Protein AF-A0A2E9VAT8-F1 (afdb_monomer_lite)

pLDDT: mean 86.08, std 17.69, range [38.91, 98.5]

Sequence (239 aa):
MRTVVPGTRCSLFLVLVTLLVFSNLSNAQMSASLLGSVVDVQGNPLSGVTLKLLYQGNVTREIEVSTDDAGKFSRLGLQQGSYEVTAQKDGFDVETMSFSLNVGRRALLTLTLLPEGARRMAELARSEEVEDPRESAVRAALQAGAAASLAGDHQEAITLFKLAVQTLPECHECHYRLGRTYAQLEDYTNAEVALERVLEIDPEYAPAYRTLAVVYSAQQRFDEAAAVRARAAELTSAS

Secondary structure (DSSP, 8-state):
-----------------------------PPEEEEEEEE-TT--B-TT-EEEEEE-SSS-EEEEEE--TTSEEEEEEEPSEEEEEEEE-TTBPPEEEEEEE-TT-EEEEEEEPPBTTHHHHHHHHHH-----HHHHHHHHHHHHHHHHHHTT-HHHHHHHHHHHHHH-TT-HHHHHHHHHHHHHTT-HHHHHHHHHHHHHH-TT-HHHHHHHHHHHHHTT-HHHHHHHHHHHHHHHH--

Radius of gyration: 39.71 Å; chains: 1; bounding box: 64×74×137 Å

Foldseek 3Di:
DDDDDDDDDDDDDDDPPPPPPPPPPDDPVQKFKEKEFEAAPVRQGDFQKWKWKWAPPPDTDTDIWTAHPRRMTMDIRHHFFKIKIWIDDPQWDIDIDMDTTDGPDYHYDYHYTYGPCVVVVVVVVVVPPPDDPLNVLLVVLCVVLVVCVVVVNLVSSLVSLVSSCVSPVLPLVSLQSNLLSCVVVVVLVSNLVSLVSSCVNPVLPLVSLQSNLVSCVSVVVNVSSVVSVVSSVVSVVVD

Structure (mmCIF, N/CA/C/O backbone):
data_AF-A0A2E9VAT8-F1
#
_entry.id   AF-A0A2E9VAT8-F1
#
loop_
_atom_site.group_PDB
_atom_site.id
_atom_site.type_symbol
_atom_site.label_atom_id
_atom_site.label_alt_id
_atom_site.label_comp_id
_atom_site.label_asym_id
_atom_site.label_entity_id
_atom_site.label_seq_id
_atom_site.pdbx_PDB_ins_code
_atom_site.Cartn_x
_atom_site.Cartn_y
_atom_site.Cartn_z
_atom_site.occupancy
_atom_site.B_iso_or_equiv
_atom_site.auth_seq_id
_atom_site.auth_comp_id
_atom_site.auth_asym_id
_atom_site.auth_atom_id
_atom_site.pdbx_PDB_model_num
ATOM 1 N N . MET A 1 1 ? -25.439 61.496 101.999 1.00 40.56 1 MET A N 1
ATOM 2 C CA . MET A 1 1 ? -24.927 60.114 102.153 1.00 40.56 1 MET A CA 1
ATOM 3 C C . MET A 1 1 ? -25.758 59.190 101.273 1.00 40.56 1 MET A C 1
ATOM 5 O O . MET A 1 1 ? -26.972 59.289 101.355 1.00 40.56 1 MET A O 1
ATOM 9 N N . ARG A 1 2 ? -25.085 58.318 100.500 1.00 39.44 2 ARG A N 1
ATOM 10 C CA . ARG A 1 2 ? -25.596 57.252 99.598 1.00 39.44 2 ARG A CA 1
ATOM 11 C C . ARG A 1 2 ? -26.264 57.746 98.294 1.00 39.44 2 ARG A C 1
ATOM 13 O O . ARG A 1 2 ? -27.345 58.303 98.361 1.00 39.44 2 ARG A O 1
ATOM 20 N N . THR A 1 3 ? -25.604 57.820 97.126 1.00 42.06 3 THR A N 1
ATOM 21 C CA . THR A 1 3 ? -24.990 56.820 96.196 1.00 42.06 3 THR A CA 1
ATOM 22 C C . THR A 1 3 ? -25.982 55.978 95.379 1.00 42.06 3 THR A C 1
ATOM 24 O O . THR A 1 3 ? -26.477 55.007 95.932 1.00 42.06 3 THR A O 1
ATOM 27 N N . VAL A 1 4 ? -26.157 56.303 94.080 1.00 43.47 4 VAL A N 1
ATOM 28 C CA . VAL A 1 4 ? -26.344 55.434 92.873 1.00 43.47 4 VAL A CA 1
ATOM 29 C C . VAL A 1 4 ? -26.122 56.376 91.650 1.00 43.47 4 VAL A C 1
ATOM 31 O O . VAL A 1 4 ? -26.839 57.363 91.556 1.00 43.47 4 VAL A O 1
ATOM 34 N N . VAL A 1 5 ? -25.006 56.411 90.895 1.00 45.91 5 VAL A N 1
ATOM 35 C CA . VAL A 1 5 ? -24.396 55.509 89.869 1.00 45.91 5 VAL A CA 1
ATOM 36 C C . VAL A 1 5 ? -25.193 55.445 88.533 1.00 45.91 5 VAL A C 1
ATOM 38 O O . VAL A 1 5 ? -26.418 55.452 88.572 1.00 45.91 5 VAL A O 1
ATOM 41 N N . PRO A 1 6 ? -24.519 55.487 87.354 1.00 47.00 6 PRO A N 1
ATOM 42 C CA . PRO A 1 6 ? -24.870 56.350 86.222 1.00 47.00 6 PRO A CA 1
ATOM 43 C C . PRO A 1 6 ? -25.436 55.612 84.996 1.00 47.00 6 PRO A C 1
ATOM 45 O O . PRO A 1 6 ? -25.192 54.428 84.793 1.00 47.00 6 PRO A O 1
ATOM 48 N N . GLY A 1 7 ? -26.149 56.351 84.139 1.00 39.88 7 GLY A N 1
ATOM 49 C CA . GLY A 1 7 ? -26.633 55.884 82.839 1.00 39.88 7 GLY A CA 1
ATOM 50 C C . GLY A 1 7 ? -25.811 56.473 81.692 1.00 39.88 7 GLY A C 1
ATOM 51 O O . GLY A 1 7 ? -25.846 57.674 81.430 1.00 39.88 7 GLY A O 1
ATOM 52 N N . THR A 1 8 ? -25.061 55.606 81.028 1.00 48.25 8 THR A N 1
ATOM 53 C CA . THR A 1 8 ? -24.271 55.810 79.812 1.00 48.25 8 THR A CA 1
ATOM 54 C C . THR A 1 8 ? -25.126 56.343 78.655 1.00 48.25 8 THR A C 1
ATOM 56 O O . THR A 1 8 ? -26.117 55.732 78.262 1.00 48.25 8 THR A O 1
ATOM 59 N N . ARG A 1 9 ? -24.723 57.474 78.061 1.00 43.69 9 ARG A N 1
ATOM 60 C CA . ARG A 1 9 ? -25.262 57.961 76.782 1.00 43.69 9 ARG A CA 1
ATOM 61 C C . ARG A 1 9 ? -24.572 57.215 75.642 1.00 43.69 9 ARG A C 1
ATOM 63 O O . ARG A 1 9 ? -23.410 57.481 75.354 1.00 43.69 9 ARG A O 1
ATOM 70 N N . CYS A 1 10 ? -25.283 56.290 75.008 1.00 40.44 10 CYS A N 1
ATOM 71 C CA . CYS A 1 10 ? -24.863 55.670 73.756 1.00 40.44 10 CYS A CA 1
ATOM 72 C C . CYS A 1 10 ? -25.680 56.310 72.624 1.00 40.44 10 CYS A C 1
ATOM 74 O O . CYS A 1 10 ? -26.902 56.169 72.584 1.00 40.44 10 CYS A O 1
ATOM 76 N N . SER A 1 11 ? -25.018 57.096 71.772 1.00 47.22 11 SER A N 1
ATOM 77 C CA . SER A 1 11 ? -25.642 57.778 70.637 1.00 47.22 11 SER A CA 1
ATOM 78 C C . SER A 1 11 ? -26.107 56.773 69.588 1.00 47.22 11 SER A C 1
ATOM 80 O O . SER A 1 11 ? -25.325 55.997 69.047 1.00 47.22 11 SER A O 1
ATOM 82 N N . LEU A 1 12 ? -27.402 56.839 69.306 1.00 41.22 12 LEU A N 1
ATOM 83 C CA . LEU A 1 12 ? -28.130 56.095 68.293 1.00 41.22 12 LEU A CA 1
ATOM 84 C C . LEU A 1 12 ? -27.792 56.667 66.901 1.00 41.22 12 LEU A C 1
ATOM 86 O O . LEU A 1 12 ? -28.289 57.732 66.545 1.00 41.22 12 LEU A O 1
ATOM 90 N N . PHE A 1 13 ? -26.956 55.986 66.111 1.00 42.34 13 PHE A N 1
ATOM 91 C CA . PHE A 1 13 ? -26.862 56.232 64.666 1.00 42.34 13 PHE A CA 1
ATOM 92 C C . PHE A 1 13 ? -27.622 55.130 63.928 1.00 42.34 13 PHE A C 1
ATOM 94 O O . PHE A 1 13 ? -27.186 53.987 63.816 1.00 42.34 13 PHE A O 1
ATOM 101 N N . LEU A 1 14 ? -28.811 55.510 63.473 1.00 43.12 14 LEU A N 1
ATOM 102 C CA . LEU A 1 14 ? -29.720 54.741 62.640 1.00 43.12 14 LEU A CA 1
ATOM 103 C C . LEU A 1 14 ? -29.147 54.681 61.213 1.00 43.12 14 LEU A C 1
ATOM 105 O O . LEU A 1 14 ? -29.308 55.628 60.447 1.00 43.12 14 LEU A O 1
ATOM 109 N N . VAL A 1 15 ? -28.468 53.592 60.845 1.00 41.88 15 VAL A N 1
ATOM 110 C CA . VAL A 1 15 ? -28.136 53.314 59.438 1.00 41.88 15 VAL A CA 1
ATOM 111 C C . VAL A 1 15 ? -29.192 52.364 58.889 1.00 41.88 15 VAL A C 1
ATOM 113 O O . VAL A 1 15 ? -29.185 51.161 59.137 1.00 41.88 15 VAL A O 1
ATOM 116 N N . LEU A 1 16 ? -30.138 52.958 58.170 1.00 42.00 16 LEU A N 1
ATOM 117 C CA . LEU A 1 16 ? -31.169 52.296 57.387 1.00 42.00 16 LEU A CA 1
ATOM 118 C C . LEU A 1 16 ? -30.499 51.559 56.212 1.00 42.00 16 LEU A C 1
ATOM 120 O O . LEU A 1 16 ? -30.300 52.136 55.146 1.00 42.00 16 LEU A O 1
ATOM 124 N N . VAL A 1 17 ? -30.111 50.296 56.403 1.00 42.44 17 VAL A N 1
ATOM 125 C CA . VAL A 1 17 ? -29.698 49.431 55.289 1.00 42.44 17 VAL A CA 1
ATOM 126 C C . VAL A 1 17 ? -30.968 48.948 54.603 1.00 42.44 17 VAL A C 1
ATOM 128 O O . VAL A 1 17 ? -31.661 48.050 55.080 1.00 42.44 17 VAL A O 1
ATOM 131 N N . THR A 1 18 ? -31.306 49.593 53.493 1.00 51.38 18 THR A N 1
ATOM 132 C CA . THR A 1 18 ? -32.344 49.139 52.575 1.00 51.38 18 THR A CA 1
ATOM 133 C C . THR A 1 18 ? -31.943 47.773 52.024 1.00 51.38 18 THR A C 1
ATOM 135 O O . THR A 1 18 ? -31.043 47.643 51.196 1.00 51.38 18 THR A O 1
ATOM 138 N N . LEU A 1 19 ? -32.616 46.726 52.502 1.00 41.97 19 LEU A N 1
ATOM 139 C CA . LEU A 1 19 ? -32.627 45.409 51.874 1.00 41.97 19 LEU A CA 1
ATOM 140 C C . LEU A 1 19 ? -33.254 45.563 50.480 1.00 41.97 19 LEU A C 1
ATOM 142 O O . LEU A 1 19 ? -34.467 45.460 50.307 1.00 41.97 19 LEU A O 1
ATOM 146 N N . LEU A 1 20 ? -32.420 45.850 49.479 1.00 44.88 20 LEU A N 1
ATOM 147 C CA . LEU A 1 20 ? -32.759 45.648 48.076 1.00 44.88 20 LEU A CA 1
ATOM 148 C C . LEU A 1 20 ? -32.865 44.140 47.857 1.00 44.88 20 LEU A C 1
ATOM 150 O O . LEU A 1 20 ? -31.908 43.469 47.473 1.00 44.88 20 LEU A O 1
ATOM 154 N N . VAL A 1 21 ? -34.051 43.599 48.127 1.00 44.34 21 VAL A N 1
ATOM 155 C CA . VAL A 1 21 ? -34.468 42.307 47.596 1.00 44.34 21 VAL A CA 1
ATOM 156 C C . VAL A 1 21 ? -34.642 42.517 46.095 1.00 44.34 21 VAL A C 1
ATOM 158 O O . VAL A 1 21 ? -35.734 42.802 45.611 1.00 44.34 21 VAL A O 1
ATOM 161 N N . PHE A 1 22 ? -33.543 42.433 45.344 1.00 44.25 22 PHE A N 1
ATOM 162 C CA . PHE A 1 22 ? -33.634 42.189 43.915 1.00 44.25 22 PHE A CA 1
ATOM 163 C C . PHE A 1 22 ? -34.232 40.796 43.754 1.00 44.25 22 PHE A C 1
ATOM 165 O O . PHE A 1 22 ? -33.543 39.777 43.817 1.00 44.25 22 PHE A O 1
ATOM 172 N N . SER A 1 23 ? -35.547 40.761 43.575 1.00 45.66 23 SER A N 1
ATOM 173 C CA . SER A 1 23 ? -36.259 39.637 43.000 1.00 45.66 23 SER A CA 1
ATOM 174 C C . SER A 1 23 ? -35.722 39.411 41.586 1.00 45.66 23 SER A C 1
ATOM 176 O O . SER A 1 23 ? -36.288 39.898 40.611 1.00 45.66 23 SER A O 1
ATOM 178 N N . ASN A 1 24 ? -34.619 38.671 41.462 1.00 38.91 24 ASN A N 1
ATOM 179 C CA . ASN A 1 24 ? -34.171 38.112 40.189 1.00 38.91 24 ASN A CA 1
ATOM 180 C C . ASN A 1 24 ? -35.051 36.904 39.836 1.00 38.91 24 ASN A C 1
ATOM 182 O O . ASN A 1 24 ? -34.602 35.765 39.742 1.00 38.91 24 ASN A O 1
ATOM 186 N N . LEU A 1 25 ? -36.343 37.164 39.657 1.00 46.44 25 LEU A N 1
ATOM 187 C CA . LEU A 1 25 ? -37.260 36.290 38.943 1.00 46.44 25 LEU A CA 1
ATOM 188 C C . LEU A 1 25 ? -37.092 36.591 37.454 1.00 46.44 25 LEU A C 1
ATOM 190 O O . LEU A 1 25 ? -37.842 37.388 36.913 1.00 46.44 25 LEU A O 1
ATOM 194 N N . SER A 1 26 ? -36.078 35.985 36.830 1.00 47.66 26 SER A N 1
ATOM 195 C CA . SER A 1 26 ? -36.093 35.530 35.426 1.00 47.66 26 SER A CA 1
ATOM 196 C C . SER A 1 26 ? -34.674 35.252 34.930 1.00 47.66 26 SER A C 1
ATOM 198 O O . SER A 1 26 ? -34.110 35.981 34.124 1.00 47.66 26 SER A O 1
ATOM 200 N N . ASN A 1 27 ? -34.108 34.146 35.390 1.00 44.91 27 ASN A N 1
ATOM 201 C CA . ASN A 1 27 ? -33.329 33.283 34.517 1.00 44.91 27 ASN A CA 1
ATOM 202 C C . ASN A 1 27 ? -33.724 31.861 34.900 1.00 44.91 27 ASN A C 1
ATOM 204 O O . ASN A 1 27 ? -32.975 31.130 35.542 1.00 44.91 27 ASN A O 1
ATOM 208 N N . ALA A 1 28 ? -34.916 31.442 34.464 1.00 48.31 28 ALA A N 1
ATOM 209 C CA . ALA A 1 28 ? -35.053 30.061 34.024 1.00 48.31 28 ALA A CA 1
ATOM 210 C C . ALA A 1 28 ? -34.120 29.933 32.813 1.00 48.31 28 ALA A C 1
ATOM 212 O O . ALA A 1 28 ? -34.550 30.031 31.667 1.00 48.31 28 ALA A O 1
ATOM 213 N N . GLN A 1 29 ? -32.811 29.896 33.078 1.00 55.97 29 GLN A N 1
ATOM 214 C CA . GLN A 1 29 ? -31.778 29.814 32.071 1.00 55.97 29 GLN A CA 1
ATOM 215 C C . GLN A 1 29 ? -32.029 28.472 31.415 1.00 55.97 29 GLN A C 1
ATOM 217 O O . GLN A 1 29 ? -31.816 27.429 32.035 1.00 55.97 29 GLN A O 1
ATOM 222 N N . MET A 1 30 ? -32.661 28.516 30.243 1.00 60.09 30 MET A N 1
ATOM 223 C CA . MET A 1 30 ? -33.119 27.316 29.576 1.00 60.09 30 MET A CA 1
ATOM 224 C C . MET A 1 30 ? -31.905 26.396 29.442 1.00 60.09 30 MET A C 1
ATOM 226 O O . MET A 1 30 ? -30.892 26.761 28.847 1.00 60.09 30 MET A O 1
ATOM 230 N N . SER A 1 31 ? -31.978 25.246 30.100 1.00 77.88 31 SER A N 1
ATOM 231 C CA . SER A 1 31 ? -30.849 24.339 30.235 1.00 77.88 31 SER A CA 1
ATOM 232 C C . SER A 1 31 ? -30.969 23.205 29.232 1.00 77.88 31 SER A C 1
ATOM 234 O O . SER A 1 31 ? -32.065 22.818 28.817 1.00 77.88 31 SER A O 1
ATOM 236 N N . ALA A 1 32 ? -29.826 22.685 28.811 1.00 88.44 32 ALA A N 1
ATOM 237 C CA . ALA A 1 32 ? -29.763 21.468 28.035 1.00 88.44 32 ALA A CA 1
ATOM 238 C C . ALA A 1 32 ? -29.870 20.247 28.955 1.00 88.44 32 ALA A C 1
ATOM 240 O O . ALA A 1 32 ? -29.553 20.287 30.150 1.00 88.44 32 ALA A O 1
ATOM 241 N N . SER A 1 33 ? -30.340 19.148 28.377 1.00 90.38 33 SER A N 1
ATOM 242 C CA . SER A 1 33 ? -30.429 17.855 29.048 1.00 90.38 33 SER A CA 1
ATOM 243 C C . SER A 1 33 ? -29.673 16.820 28.236 1.00 90.38 33 SER A C 1
ATOM 245 O O . SER A 1 33 ? -29.902 16.697 27.032 1.00 90.38 33 SER A O 1
ATOM 247 N N . LEU A 1 34 ? -28.811 16.066 28.903 1.00 93.75 34 LEU A N 1
ATOM 248 C CA . LEU A 1 34 ? -28.121 14.918 28.338 1.00 93.75 34 LEU A CA 1
ATOM 249 C C . LEU A 1 34 ? -28.709 13.651 28.947 1.00 93.75 34 LEU A C 1
ATOM 251 O O . LEU A 1 34 ? -28.817 13.536 30.166 1.00 93.75 34 LEU A O 1
ATOM 255 N N . LEU A 1 35 ? -29.101 12.713 28.100 1.00 94.62 35 LEU A N 1
ATOM 256 C CA . LEU A 1 35 ? -29.494 11.372 28.500 1.00 94.62 35 LEU A CA 1
ATOM 257 C C . LEU A 1 35 ? -28.730 10.384 27.635 1.00 94.62 35 LEU A C 1
ATOM 259 O O . LEU A 1 35 ? -28.373 10.694 26.499 1.00 94.62 35 LEU A O 1
ATOM 263 N N . GLY A 1 36 ? -28.501 9.190 28.148 1.00 95.38 36 GLY A N 1
ATOM 264 C CA . GLY A 1 36 ? -27.774 8.213 27.370 1.00 95.38 36 GLY A CA 1
ATOM 265 C C . GLY A 1 36 ? -27.658 6.862 28.024 1.00 95.38 36 GLY A C 1
ATOM 266 O O . GLY A 1 36 ? -28.214 6.622 29.097 1.00 95.38 36 GLY A O 1
ATOM 267 N N . SER A 1 37 ? -26.920 5.994 27.351 1.00 96.69 37 SER A N 1
ATOM 268 C CA . SER A 1 37 ? -26.542 4.686 27.857 1.00 96.69 37 SER A CA 1
ATOM 269 C C . SER A 1 37 ? -25.107 4.350 27.492 1.00 96.69 37 SER A C 1
ATOM 271 O O . SER A 1 37 ? -24.596 4.800 26.467 1.00 96.69 37 SER A O 1
ATOM 273 N N . VAL A 1 38 ? -24.473 3.536 28.323 1.00 97.25 38 VAL A N 1
ATOM 274 C CA . VAL A 1 38 ? -23.169 2.947 28.049 1.00 97.25 38 VAL A CA 1
ATOM 275 C C . VAL A 1 38 ? -23.344 1.443 27.901 1.00 97.25 38 VAL A C 1
ATOM 277 O O . VAL A 1 38 ? -23.997 0.807 28.730 1.00 97.25 38 VAL A O 1
ATOM 280 N N . VAL A 1 39 ? -22.785 0.888 26.832 1.00 97.31 39 VAL A N 1
ATOM 281 C CA . VAL A 1 39 ? -22.853 -0.536 26.495 1.00 97.31 39 VAL A CA 1
ATOM 282 C C . VAL A 1 39 ? -21.464 -1.098 26.189 1.00 97.31 39 VAL A C 1
ATOM 284 O O . VAL A 1 39 ? -20.519 -0.339 25.963 1.00 97.31 39 VAL A O 1
ATOM 287 N N . ASP A 1 40 ? -21.327 -2.421 26.198 1.00 94.50 40 ASP A N 1
ATOM 288 C CA . ASP A 1 40 ? -20.159 -3.117 25.650 1.00 94.50 40 ASP A CA 1
ATOM 289 C C . ASP A 1 40 ? -20.279 -3.320 24.126 1.00 94.50 40 ASP A C 1
ATOM 291 O O . ASP A 1 40 ? -21.268 -2.938 23.495 1.00 94.50 40 ASP A O 1
ATOM 295 N N . VAL A 1 41 ? -19.266 -3.943 23.519 1.00 91.00 41 VAL A N 1
ATOM 296 C CA . VAL A 1 41 ? -19.228 -4.217 22.070 1.00 91.00 41 VAL A CA 1
ATOM 297 C C . VAL A 1 41 ? -20.310 -5.202 21.598 1.00 91.00 41 VAL A C 1
ATOM 299 O O . VAL A 1 41 ? -20.591 -5.266 20.403 1.00 91.00 41 VAL A O 1
ATOM 302 N N . GLN A 1 42 ? -20.931 -5.957 22.508 1.00 91.06 42 GLN A N 1
ATOM 303 C CA . GLN A 1 42 ? -22.074 -6.833 22.239 1.00 91.06 42 GLN A CA 1
ATOM 304 C C . GLN A 1 42 ? -23.422 -6.120 22.451 1.00 91.06 42 GLN A C 1
ATOM 306 O O . GLN A 1 42 ? -24.472 -6.704 22.182 1.00 91.06 42 GLN A O 1
ATOM 311 N N . GLY A 1 43 ? -23.409 -4.862 22.899 1.00 91.69 43 GLY A N 1
ATOM 312 C CA . GLY A 1 43 ? -24.602 -4.072 23.187 1.00 91.69 43 GLY A CA 1
ATOM 313 C C . GLY A 1 43 ? -25.200 -4.318 24.575 1.00 91.69 43 GLY A C 1
ATOM 314 O O . GLY A 1 43 ? -26.303 -3.836 24.842 1.00 91.69 43 GLY A O 1
ATOM 315 N N . ASN A 1 44 ? -24.514 -5.037 25.470 1.00 95.12 44 ASN A N 1
ATOM 316 C CA . ASN A 1 44 ? -24.993 -5.237 26.837 1.00 95.12 44 ASN A CA 1
ATOM 317 C C . ASN A 1 44 ? -24.800 -3.957 27.663 1.00 95.12 44 ASN A C 1
ATOM 319 O O . ASN A 1 44 ? -23.753 -3.316 27.553 1.00 95.12 44 ASN A O 1
ATOM 323 N N . PRO A 1 45 ? -25.765 -3.583 28.521 1.00 96.50 45 PRO A N 1
ATOM 324 C CA . PRO A 1 45 ? -25.658 -2.387 29.348 1.00 96.50 45 PRO A CA 1
ATOM 325 C C . PRO A 1 45 ? -24.529 -2.499 30.377 1.00 96.50 45 PRO A C 1
ATOM 327 O O . PRO A 1 45 ? -24.384 -3.514 31.059 1.00 96.50 45 PRO A O 1
ATOM 330 N N . LEU A 1 46 ? -23.758 -1.422 30.531 1.00 95.94 46 LEU A N 1
ATOM 331 C CA . LEU A 1 46 ? -22.676 -1.329 31.506 1.00 95.94 46 LEU A CA 1
ATOM 332 C C . LEU A 1 46 ? -23.068 -0.404 32.653 1.00 95.94 46 LEU A C 1
ATOM 334 O O . LEU A 1 46 ? -23.135 0.808 32.480 1.00 95.94 46 LEU A O 1
ATOM 338 N N . SER A 1 47 ? -23.269 -0.979 33.838 1.00 96.56 47 SER A N 1
ATOM 339 C CA . SER A 1 47 ? -23.534 -0.232 35.070 1.00 96.56 47 SER A CA 1
ATOM 340 C C . SER A 1 47 ? -22.262 0.303 35.731 1.00 96.56 47 SER A C 1
ATOM 342 O O . SER A 1 47 ? -21.165 -0.210 35.488 1.00 96.56 47 SER A O 1
ATOM 344 N N . GLY A 1 48 ? -22.396 1.340 36.566 1.00 95.50 48 GLY A N 1
ATOM 345 C CA . GLY A 1 48 ? -21.275 1.927 37.311 1.00 95.50 48 GLY A CA 1
ATOM 346 C C . GLY A 1 48 ? -20.159 2.558 36.465 1.00 95.50 48 GLY A C 1
ATOM 347 O O . GLY A 1 48 ? -19.062 2.746 36.976 1.00 95.50 48 GLY A O 1
ATOM 348 N N . VAL A 1 49 ? -20.397 2.870 35.188 1.00 96.69 49 VAL A N 1
ATOM 349 C CA . VAL A 1 49 ? -19.457 3.637 34.360 1.00 96.69 49 VAL A CA 1
ATOM 350 C C . VAL A 1 49 ? -19.448 5.084 34.834 1.00 96.69 49 VAL A C 1
ATOM 352 O O . VAL A 1 49 ? -20.510 5.704 34.916 1.00 96.69 49 VAL A O 1
ATOM 355 N N . THR A 1 50 ? -18.264 5.635 35.087 1.00 97.44 50 THR A N 1
ATOM 356 C CA . THR A 1 50 ? -18.078 7.049 35.421 1.00 97.44 50 THR A CA 1
ATOM 357 C C . THR A 1 50 ? -17.932 7.874 34.149 1.00 97.44 50 THR A C 1
ATOM 359 O O . THR A 1 50 ? -17.066 7.612 33.318 1.00 97.44 50 THR A O 1
ATOM 362 N N . LEU A 1 51 ? -18.772 8.894 34.006 1.00 97.06 51 LEU A N 1
ATOM 363 C CA . LEU A 1 51 ? -18.807 9.831 32.890 1.00 97.06 51 LEU A CA 1
ATOM 364 C C . LEU A 1 51 ? -18.392 11.213 33.384 1.00 97.06 51 LEU A C 1
ATOM 366 O O . LEU A 1 51 ? -19.119 11.849 34.148 1.00 97.06 51 LEU A O 1
ATOM 370 N N . LYS A 1 52 ? -17.243 11.695 32.918 1.00 97.06 52 LYS A N 1
ATOM 371 C CA . LYS A 1 52 ? -16.745 13.046 33.188 1.00 97.06 52 LYS A CA 1
ATOM 372 C C . LYS A 1 52 ? -17.052 13.948 32.008 1.00 97.06 52 LYS A C 1
ATOM 374 O O . LYS A 1 52 ? -16.494 13.779 30.933 1.00 97.06 52 LYS A O 1
ATOM 379 N N . LEU A 1 53 ? -17.961 14.888 32.212 1.00 94.94 53 LEU A N 1
ATOM 380 C CA . LEU A 1 53 ? -18.404 15.873 31.236 1.00 94.94 53 LEU A CA 1
ATOM 381 C C . LEU A 1 53 ? -17.631 17.174 31.451 1.00 94.94 53 LEU A C 1
ATOM 383 O O . LEU A 1 53 ? -17.820 17.846 32.464 1.00 94.94 53 LEU A O 1
ATOM 387 N N . LEU A 1 54 ? -16.804 17.549 30.486 1.00 94.38 54 LEU A N 1
ATOM 388 C CA . LEU A 1 54 ? -16.014 18.769 30.480 1.00 94.38 54 LEU A CA 1
ATOM 389 C C . LEU A 1 54 ? -16.642 19.791 29.531 1.00 94.38 54 LEU A C 1
ATOM 391 O O . LEU A 1 54 ? -16.637 19.612 28.316 1.00 94.38 54 LEU A O 1
ATOM 395 N N . TYR A 1 55 ? -17.186 20.879 30.074 1.00 92.81 55 TYR A N 1
ATOM 396 C CA . TYR A 1 55 ? -17.655 21.999 29.258 1.00 92.81 55 TYR A CA 1
ATOM 397 C C . TYR A 1 55 ? -16.465 22.786 28.699 1.00 92.81 55 TYR A C 1
ATOM 399 O O . TYR A 1 55 ? -15.636 23.266 29.472 1.00 92.81 55 TYR A O 1
ATOM 407 N N . GLN A 1 56 ? -16.413 22.966 27.379 1.00 86.88 56 GLN A N 1
ATOM 408 C CA . GLN A 1 56 ? -15.304 23.614 26.663 1.00 86.88 56 GLN A CA 1
ATOM 409 C C . GLN A 1 56 ? -15.557 25.106 26.355 1.00 86.88 56 GLN A C 1
ATOM 411 O O . GLN A 1 56 ? -14.954 25.674 25.447 1.00 86.88 56 GLN A O 1
ATOM 416 N N . GLY A 1 57 ? -16.481 25.760 27.066 1.00 82.69 57 GLY A N 1
ATOM 417 C CA . GLY A 1 57 ? -16.708 27.203 26.929 1.00 82.69 57 GLY A CA 1
ATOM 418 C C . GLY A 1 57 ? -15.692 28.057 27.700 1.00 82.69 57 GLY A C 1
ATOM 419 O O . GLY A 1 57 ? -14.670 27.579 28.175 1.00 82.69 57 GLY A O 1
ATOM 420 N N . ASN A 1 58 ? -16.014 29.339 27.900 1.00 74.25 58 ASN A N 1
ATOM 421 C CA . ASN A 1 58 ? -15.131 30.312 28.571 1.00 74.25 58 ASN A CA 1
ATOM 422 C C . ASN A 1 58 ? -14.754 29.950 30.018 1.00 74.25 58 ASN A C 1
ATOM 424 O O . ASN A 1 58 ? -13.788 30.481 30.559 1.00 74.25 58 ASN A O 1
ATOM 428 N N . VAL A 1 59 ? -15.553 29.102 30.667 1.00 77.00 59 VAL A N 1
ATOM 429 C CA . VAL A 1 59 ? -15.288 28.596 32.012 1.00 77.00 59 VAL A CA 1
ATOM 430 C C . VAL A 1 59 ? -15.374 27.085 31.943 1.00 77.00 59 VAL A C 1
ATOM 432 O O . VAL A 1 59 ? -16.474 26.540 31.844 1.00 77.00 59 VAL A O 1
ATOM 435 N N . THR A 1 60 ? -14.226 26.420 32.019 1.00 76.44 60 THR A N 1
ATOM 436 C CA . THR A 1 60 ? -14.168 24.964 32.079 1.00 76.44 60 THR A CA 1
ATOM 437 C C . THR A 1 60 ? -14.913 24.477 33.317 1.00 76.44 60 THR A C 1
ATOM 439 O O . THR A 1 60 ? -14.628 24.900 34.439 1.00 76.44 60 THR A O 1
ATOM 442 N N . ARG A 1 61 ? -15.908 23.612 33.119 1.00 83.88 61 ARG A N 1
ATOM 443 C CA . ARG A 1 61 ? -16.653 22.966 34.205 1.00 83.88 61 ARG A CA 1
ATOM 444 C C . ARG A 1 61 ? -16.640 21.468 33.991 1.00 83.88 61 ARG A C 1
ATOM 446 O O . ARG A 1 61 ? -17.099 21.009 32.950 1.00 83.88 61 ARG A O 1
ATOM 453 N N . GLU A 1 62 ? -16.157 20.748 34.992 1.00 90.69 62 GLU A N 1
ATOM 454 C CA . GLU A 1 62 ? -16.209 19.292 35.047 1.00 90.69 62 GLU A CA 1
ATOM 455 C C . GLU A 1 62 ? -17.451 18.854 35.827 1.00 90.69 62 GLU A C 1
ATOM 457 O O . GLU A 1 62 ? -17.785 19.416 36.875 1.00 90.69 62 GLU A O 1
ATOM 462 N N . ILE A 1 63 ? -18.179 17.891 35.277 1.00 93.19 63 ILE A N 1
ATOM 463 C CA . ILE A 1 63 ? -19.400 17.340 35.856 1.00 93.19 63 ILE A CA 1
ATOM 464 C C . ILE A 1 63 ? -19.296 15.826 35.766 1.00 93.19 63 ILE A C 1
ATOM 466 O O . ILE A 1 63 ? -19.160 15.283 34.676 1.00 93.19 63 ILE A O 1
ATOM 470 N N . GLU A 1 64 ? -19.413 15.147 36.899 1.00 95.19 64 GLU A N 1
ATOM 471 C CA . GLU A 1 64 ? -19.365 13.690 36.956 1.00 95.19 64 GLU A CA 1
ATOM 472 C C . GLU A 1 64 ? -20.774 13.097 37.066 1.00 95.19 64 GLU A C 1
ATOM 474 O O . GLU A 1 64 ? -21.632 13.614 37.789 1.00 95.19 64 GLU A O 1
ATOM 479 N N . VAL A 1 65 ? -21.026 12.030 36.313 1.00 95.69 65 VAL A N 1
ATOM 480 C CA . VAL A 1 65 ? -22.282 11.272 36.304 1.00 95.69 65 VAL A CA 1
ATOM 481 C C . VAL A 1 65 ? -21.938 9.794 36.197 1.00 95.69 65 VAL A C 1
ATOM 483 O O . VAL A 1 65 ? -21.029 9.440 35.459 1.00 95.69 65 VAL A O 1
ATOM 486 N N . SER A 1 66 ? -22.667 8.921 36.885 1.00 96.12 66 SER A N 1
ATOM 487 C CA . SER A 1 66 ? -22.516 7.475 36.733 1.00 96.12 66 SER A CA 1
ATOM 488 C C . SER A 1 66 ? -23.741 6.833 36.089 1.00 96.12 66 SER A C 1
ATOM 490 O O . SER A 1 66 ? -24.849 7.376 36.138 1.00 96.12 66 SER A O 1
ATOM 492 N N . THR A 1 67 ? -23.540 5.682 35.452 1.00 97.12 67 THR A N 1
ATOM 493 C CA . THR A 1 67 ? -24.632 4.872 34.899 1.00 97.12 67 THR A CA 1
ATOM 494 C C . THR A 1 67 ? -25.309 4.009 35.962 1.00 97.12 67 THR A C 1
ATOM 496 O O . THR A 1 67 ? -24.630 3.431 36.815 1.00 97.12 67 THR A O 1
ATOM 499 N N . ASP A 1 68 ? -26.625 3.841 35.847 1.00 96.38 68 ASP A N 1
ATOM 500 C CA . ASP A 1 68 ? -27.426 2.906 36.644 1.00 96.38 68 ASP A CA 1
ATOM 501 C C . ASP A 1 68 ? -27.231 1.429 36.232 1.00 96.38 68 ASP A C 1
ATOM 503 O O . ASP A 1 68 ? -26.436 1.111 35.345 1.00 96.38 68 ASP A O 1
ATOM 507 N N . ASP A 1 69 ? -27.971 0.513 36.866 1.00 95.00 69 ASP A N 1
ATOM 508 C CA . ASP A 1 69 ? -27.927 -0.933 36.583 1.00 95.00 69 ASP A CA 1
ATOM 509 C C . ASP A 1 69 ? -28.356 -1.298 35.151 1.00 95.00 69 ASP A C 1
ATOM 511 O O . ASP A 1 69 ? -27.972 -2.344 34.633 1.00 95.00 69 ASP A O 1
ATOM 515 N N . ALA A 1 70 ? -29.123 -0.429 34.487 1.00 94.38 70 ALA A N 1
ATOM 516 C CA . ALA A 1 70 ? -29.513 -0.574 33.087 1.00 94.38 70 ALA A CA 1
ATOM 517 C C . ALA A 1 70 ? -28.516 0.106 32.129 1.00 94.38 70 ALA A C 1
ATOM 519 O O . ALA A 1 70 ? -28.811 0.253 30.939 1.00 94.38 70 ALA A O 1
ATOM 520 N N . GLY A 1 71 ? -27.360 0.544 32.638 1.00 94.62 71 GLY A N 1
ATOM 521 C CA . GLY A 1 71 ? -26.327 1.251 31.890 1.00 94.62 71 GLY A CA 1
ATOM 522 C C . GLY A 1 71 ? -26.736 2.654 31.456 1.00 94.62 71 GLY A C 1
ATOM 523 O O . GLY A 1 71 ? -26.077 3.237 30.599 1.00 94.62 71 GLY A O 1
ATOM 524 N N . LYS A 1 72 ? -27.823 3.215 31.996 1.00 96.88 72 LYS A N 1
ATOM 525 C CA . LYS A 1 72 ? -28.360 4.521 31.602 1.00 96.88 72 LYS A CA 1
ATOM 526 C C . LYS A 1 72 ? -27.845 5.626 32.505 1.00 96.88 72 LYS A C 1
ATOM 528 O O . LYS A 1 72 ? -27.601 5.428 33.688 1.00 96.88 72 LYS A O 1
ATOM 533 N N . PHE A 1 73 ? -27.732 6.826 31.952 1.00 96.00 73 PHE A N 1
ATOM 534 C CA . PHE A 1 73 ? -27.370 8.024 32.698 1.00 96.00 73 PHE A CA 1
ATOM 535 C C . PHE A 1 73 ? -28.213 9.218 32.254 1.00 96.00 73 PHE A C 1
ATOM 537 O O . PHE A 1 73 ? -28.736 9.270 31.136 1.00 96.00 73 PHE A O 1
ATOM 544 N N . SER A 1 74 ? -28.343 10.209 33.136 1.00 94.06 74 SER A N 1
ATOM 545 C CA . SER A 1 74 ? -28.978 11.476 32.785 1.00 94.06 74 SER A CA 1
ATOM 546 C C . SER A 1 74 ? -28.378 12.643 33.556 1.00 94.06 74 SER A C 1
ATOM 548 O O . SER A 1 74 ? -28.064 12.543 34.742 1.00 94.06 74 SER A O 1
ATOM 550 N N . ARG A 1 75 ? -28.235 13.778 32.872 1.00 93.69 75 ARG A N 1
ATOM 551 C CA . ARG A 1 75 ? -27.797 15.039 33.454 1.00 93.69 75 ARG A CA 1
ATOM 552 C C . ARG A 1 75 ? -28.632 16.188 32.918 1.00 93.69 75 ARG A C 1
ATOM 554 O O . ARG A 1 75 ? -28.617 16.503 31.730 1.00 93.69 75 ARG A O 1
ATOM 561 N N . LEU A 1 76 ? -29.356 16.821 33.832 1.00 91.00 76 LEU A N 1
ATOM 562 C CA . LEU A 1 76 ? -30.182 17.995 33.572 1.00 91.00 76 LEU A CA 1
ATOM 563 C C . LEU A 1 76 ? -29.436 19.259 34.007 1.00 91.00 76 LEU A C 1
ATOM 565 O O . LEU A 1 76 ? -28.532 19.196 34.845 1.00 91.00 76 LEU A O 1
ATOM 569 N N . GLY A 1 77 ? -29.838 20.414 33.479 1.00 88.62 77 GLY A N 1
ATOM 570 C CA . GLY A 1 77 ? -29.261 21.685 33.914 1.00 88.62 77 GLY A CA 1
ATOM 571 C C . GLY A 1 77 ? -27.923 22.023 33.253 1.00 88.62 77 GLY A C 1
ATOM 572 O O . GLY A 1 77 ? -27.164 22.811 33.812 1.00 88.62 77 GLY A O 1
ATOM 573 N N . LEU A 1 78 ? -27.599 21.417 32.106 1.00 90.12 78 LEU A N 1
ATOM 574 C CA . LEU A 1 78 ? -26.348 21.688 31.395 1.00 90.12 78 LEU A CA 1
ATOM 575 C C . LEU A 1 78 ? -26.427 23.007 30.622 1.00 90.12 78 LEU A C 1
ATOM 577 O O . LEU A 1 78 ? -27.501 23.437 30.196 1.00 90.12 78 LEU A O 1
ATOM 581 N N . GLN A 1 79 ? -25.279 23.656 30.452 1.00 89.19 79 GLN A N 1
ATOM 582 C CA . GLN A 1 79 ? -25.172 24.832 29.596 1.00 89.19 79 GLN A CA 1
ATOM 583 C C . GLN A 1 79 ? -25.215 24.399 28.127 1.00 89.19 79 GLN A C 1
ATOM 585 O O . GLN A 1 79 ? -25.003 23.235 27.794 1.00 89.19 79 GLN A O 1
ATOM 590 N N . GLN A 1 80 ? -25.532 25.335 27.239 1.00 89.88 80 GLN A N 1
ATOM 591 C CA . GLN A 1 80 ? -25.383 25.103 25.806 1.00 89.88 80 GLN A CA 1
ATOM 592 C C . GLN A 1 80 ? -23.920 25.239 25.394 1.00 89.88 80 GLN A C 1
ATOM 594 O O . GLN A 1 80 ? -23.194 26.037 25.983 1.00 89.88 80 GLN A O 1
ATOM 599 N N . GLY A 1 81 ? -23.516 24.521 24.353 1.00 89.81 81 GLY A N 1
ATOM 600 C CA . GLY A 1 81 ? -22.166 24.577 23.798 1.00 89.81 81 GLY A CA 1
ATOM 601 C C . GLY A 1 81 ? -21.489 23.214 23.765 1.00 89.81 81 GLY A C 1
ATOM 602 O O . GLY A 1 81 ? -22.152 22.183 23.886 1.00 89.81 81 GLY A O 1
ATOM 603 N N . SER A 1 82 ? -20.178 23.219 23.546 1.00 92.38 82 SER A N 1
ATOM 604 C CA . SER A 1 82 ? -19.388 22.003 23.360 1.00 92.38 82 SER A CA 1
ATOM 605 C C . SER A 1 82 ? -18.981 21.379 24.686 1.00 92.38 82 SER A C 1
ATOM 607 O O . SER A 1 82 ? -18.537 22.059 25.613 1.00 92.38 82 SER A O 1
ATOM 609 N N . TYR A 1 83 ? -19.138 20.068 24.743 1.00 93.88 83 TYR A N 1
ATOM 610 C CA . TYR A 1 83 ? -18.741 19.210 25.836 1.00 93.88 83 TYR A CA 1
ATOM 611 C C . TYR A 1 83 ? -17.842 18.114 25.300 1.00 93.88 83 TYR A C 1
ATOM 613 O O . TYR A 1 83 ? -18.073 17.587 24.215 1.00 93.88 83 TYR A O 1
ATOM 621 N N . GLU A 1 84 ? -16.872 17.737 26.109 1.00 95.44 84 GLU A N 1
ATOM 622 C CA . GLU A 1 84 ? -16.145 16.487 25.979 1.00 95.44 84 GLU A CA 1
ATOM 623 C C . GLU A 1 84 ? -16.635 15.559 27.089 1.00 95.44 84 GLU A C 1
ATOM 625 O O . GLU A 1 84 ? -16.795 15.989 28.229 1.00 95.44 84 GLU A O 1
ATOM 630 N N . VAL A 1 85 ? -16.961 14.313 26.769 1.00 96.31 85 VAL A N 1
ATOM 631 C CA . VAL A 1 85 ? -17.309 13.296 27.761 1.00 96.31 85 VAL A CA 1
ATOM 632 C C . VAL A 1 85 ? -16.272 12.202 27.738 1.00 96.31 85 VAL A C 1
ATOM 634 O O . VAL A 1 85 ? -16.000 11.626 26.687 1.00 96.31 85 VAL A O 1
ATOM 637 N N . THR A 1 86 ? -15.748 11.905 28.918 1.00 96.69 86 THR A N 1
ATOM 638 C CA . THR A 1 86 ? -14.830 10.802 29.150 1.00 96.69 86 THR A CA 1
ATOM 639 C C . THR A 1 86 ? -15.541 9.725 29.958 1.00 96.69 86 THR A C 1
ATOM 641 O O . THR A 1 86 ? -15.958 9.977 31.088 1.00 96.69 86 THR A O 1
ATOM 644 N N . ALA A 1 87 ? -15.699 8.541 29.377 1.00 96.75 87 ALA A N 1
ATOM 645 C CA . ALA A 1 87 ? -16.252 7.358 30.016 1.00 96.75 87 ALA A CA 1
ATOM 646 C C . ALA A 1 87 ? -15.129 6.453 30.515 1.00 96.75 87 ALA A C 1
ATOM 648 O O . ALA A 1 87 ? -14.239 6.074 29.754 1.00 96.75 87 ALA A O 1
ATOM 649 N N . GLN A 1 88 ? -15.191 6.088 31.791 1.00 95.62 88 GLN A N 1
ATOM 650 C CA . GLN A 1 88 ? -14.189 5.257 32.439 1.00 95.62 88 GLN A CA 1
ATOM 651 C C . GLN A 1 88 ? -14.855 4.189 33.304 1.00 95.62 88 GLN A C 1
ATOM 653 O O . GLN A 1 88 ? -15.790 4.465 34.060 1.00 95.62 88 GLN A O 1
ATOM 658 N N . LYS A 1 89 ? -14.352 2.960 33.190 1.00 95.81 89 LYS A N 1
ATOM 659 C CA . LYS A 1 89 ? -14.724 1.819 34.023 1.00 95.81 89 LYS A CA 1
ATOM 660 C C . LYS A 1 89 ? -13.559 0.836 34.068 1.00 95.81 89 LYS A C 1
ATOM 662 O O . LYS A 1 89 ? -12.913 0.616 33.048 1.00 95.81 89 LYS A O 1
ATOM 667 N N . ASP A 1 90 ? -13.315 0.238 35.228 1.00 93.75 90 ASP A N 1
ATOM 668 C CA . ASP A 1 90 ? -12.261 -0.766 35.385 1.00 93.75 90 ASP A CA 1
ATOM 669 C C . ASP A 1 90 ? -12.478 -1.958 34.439 1.00 93.75 90 ASP A C 1
ATOM 671 O O . ASP A 1 90 ? -13.598 -2.459 34.297 1.00 93.75 90 ASP A O 1
ATOM 675 N N . GLY A 1 91 ? -11.402 -2.407 33.787 1.00 92.44 91 GLY A N 1
ATOM 676 C CA . GLY A 1 91 ? -11.429 -3.480 32.785 1.00 92.44 91 GLY A CA 1
ATOM 677 C C . GLY A 1 91 ? -11.855 -3.040 31.378 1.00 92.44 91 GLY A C 1
ATOM 678 O O . GLY A 1 91 ? -11.960 -3.886 30.487 1.00 92.44 91 GLY A O 1
ATOM 679 N N . PHE A 1 92 ? -12.080 -1.742 31.158 1.00 95.44 92 PHE A N 1
ATOM 680 C CA . PHE A 1 92 ? -12.403 -1.161 29.856 1.00 95.44 92 PHE A CA 1
ATOM 681 C C . PHE A 1 92 ? -11.418 -0.044 29.489 1.00 95.44 92 PHE A C 1
ATOM 683 O O . PHE A 1 92 ? -10.917 0.677 30.352 1.00 95.44 92 PHE A O 1
ATOM 690 N N . ASP A 1 93 ? -11.166 0.121 28.192 1.00 93.44 93 ASP A N 1
ATOM 691 C CA . ASP A 1 93 ? -10.427 1.263 27.664 1.00 93.44 93 ASP A CA 1
ATOM 692 C C . ASP A 1 93 ? -11.220 2.558 27.912 1.00 93.44 93 ASP A C 1
ATOM 694 O O . ASP A 1 93 ? -12.443 2.599 27.755 1.00 93.44 93 ASP A O 1
ATOM 698 N N . VAL A 1 94 ? -10.516 3.637 28.263 1.00 93.69 94 VAL A N 1
ATOM 699 C CA . VAL A 1 94 ? -11.127 4.963 28.436 1.00 93.69 94 VAL A CA 1
ATOM 700 C C . VAL A 1 94 ? -11.675 5.452 27.095 1.00 93.69 94 VAL A C 1
ATOM 702 O O . VAL A 1 94 ? -10.949 5.483 26.095 1.00 93.69 94 VAL A O 1
ATOM 705 N N . GLU A 1 95 ? -12.950 5.846 27.085 1.00 93.00 95 GLU A N 1
ATOM 706 C CA . GLU A 1 95 ? -13.582 6.464 25.921 1.00 93.00 95 GLU A CA 1
ATOM 707 C C . GLU A 1 95 ? -13.664 7.973 26.082 1.00 93.00 95 GLU A C 1
ATOM 709 O O . GLU A 1 95 ? -14.090 8.434 27.136 1.00 93.00 95 GLU A O 1
ATOM 714 N N . THR A 1 96 ? -13.374 8.733 25.030 1.00 93.62 96 THR A N 1
ATOM 715 C CA . THR A 1 96 ? -13.512 10.192 25.046 1.00 93.62 96 THR A CA 1
ATOM 716 C C . THR A 1 96 ? -14.150 10.676 23.755 1.00 93.62 96 THR A C 1
ATOM 718 O O 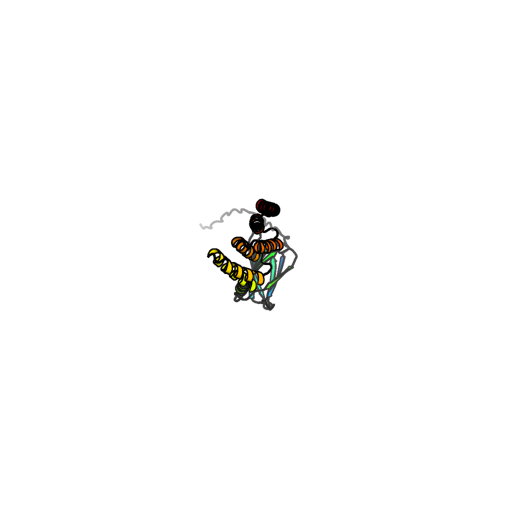. THR A 1 96 ? -13.715 10.313 22.665 1.00 93.62 96 THR A O 1
ATOM 721 N N . MET A 1 97 ? -15.176 11.520 23.861 1.00 92.69 97 MET A N 1
ATOM 722 C CA . MET A 1 97 ? -15.828 12.101 22.689 1.00 92.69 97 MET A CA 1
ATOM 723 C C . MET A 1 97 ? -16.323 13.519 22.922 1.00 92.69 97 MET A C 1
ATOM 725 O O . MET A 1 97 ? -16.698 13.885 24.034 1.00 92.69 97 MET A O 1
ATOM 729 N N . SER A 1 98 ? -16.419 14.282 21.840 1.00 93.62 98 SER A N 1
ATOM 730 C CA . SER A 1 98 ? -16.947 15.642 21.861 1.00 93.62 98 SER A CA 1
ATOM 731 C C . SER A 1 98 ? -18.347 15.704 21.261 1.00 93.62 98 SER A C 1
ATOM 733 O O . SER A 1 98 ? -18.635 15.075 20.245 1.00 93.62 98 SER A O 1
ATOM 735 N N . PHE A 1 99 ? -19.226 16.494 21.866 1.00 92.06 99 PHE A N 1
ATOM 736 C CA . PHE A 1 99 ? -20.581 16.745 21.381 1.00 92.06 99 PHE A CA 1
ATOM 737 C C . PHE A 1 99 ? -21.038 18.151 21.775 1.00 92.06 99 PHE A C 1
ATOM 739 O O . PHE A 1 99 ? -20.485 18.775 22.676 1.00 92.06 99 PHE A O 1
ATOM 746 N N . SER A 1 100 ? -22.073 18.665 21.113 1.00 90.88 100 SER A N 1
ATOM 747 C CA . SER A 1 100 ? -22.638 19.979 21.433 1.00 90.88 100 SER A CA 1
ATOM 748 C C . SER A 1 100 ? -24.061 19.863 21.957 1.00 90.88 100 SER A C 1
ATOM 750 O O . SER A 1 100 ? -24.897 19.140 21.412 1.00 90.88 100 SER A O 1
ATOM 752 N N . LEU A 1 101 ? -24.352 20.622 23.009 1.00 91.19 101 LEU A N 1
ATOM 753 C CA . LEU A 1 101 ? -25.672 20.726 23.605 1.00 91.19 101 LEU A CA 1
ATOM 754 C C . LEU A 1 101 ? -26.377 22.001 23.163 1.00 91.19 101 LEU A C 1
ATOM 756 O O . LEU A 1 101 ? -25.812 23.092 23.200 1.00 91.19 101 LEU A O 1
ATOM 760 N N . ASN A 1 102 ? -27.649 21.847 22.804 1.00 87.75 102 ASN A N 1
ATOM 761 C CA . ASN A 1 102 ? -28.532 22.944 22.437 1.00 87.75 102 ASN A CA 1
ATOM 762 C C . ASN A 1 102 ? -29.636 23.102 23.481 1.00 87.75 102 ASN A C 1
ATOM 764 O O . ASN A 1 102 ? -30.182 22.122 23.993 1.00 87.75 102 ASN A O 1
ATOM 768 N N . VAL A 1 103 ? -29.989 24.351 23.762 1.00 83.12 103 VAL A N 1
ATOM 769 C CA . VAL A 1 103 ? -31.030 24.713 24.725 1.00 83.12 103 VAL A CA 1
ATOM 770 C C . VAL A 1 103 ? -32.384 24.126 24.338 1.00 83.12 103 VAL A C 1
ATOM 772 O O . VAL A 1 103 ? -32.748 24.095 23.164 1.00 83.12 103 VAL A O 1
ATOM 775 N N . GLY A 1 104 ? -33.145 23.662 25.334 1.00 76.00 104 GLY A N 1
ATOM 776 C CA . GLY A 1 104 ? -34.508 23.159 25.135 1.00 76.00 104 GLY A CA 1
ATOM 777 C C . GLY A 1 104 ? -34.590 21.823 24.389 1.00 76.00 104 GLY A C 1
ATOM 778 O O . GLY A 1 104 ? -35.685 21.296 24.203 1.00 76.00 104 GLY A O 1
ATOM 779 N N . ARG A 1 105 ? -33.450 21.243 23.987 1.00 78.81 105 ARG A N 1
ATOM 780 C CA . ARG A 1 105 ? -33.370 19.922 23.359 1.00 78.81 105 ARG A CA 1
ATOM 781 C C . ARG A 1 105 ? -32.737 18.917 24.315 1.00 78.81 105 ARG A C 1
ATOM 783 O O . ARG A 1 105 ? -31.867 19.242 25.121 1.00 78.81 105 ARG A O 1
ATOM 790 N N . ARG A 1 106 ? -33.190 17.670 24.201 1.00 82.62 106 ARG A N 1
ATOM 791 C CA . ARG A 1 106 ? -32.562 16.518 24.850 1.00 82.62 106 ARG A CA 1
ATOM 792 C C . ARG A 1 106 ? -31.542 15.929 23.884 1.00 82.62 106 ARG A C 1
ATOM 794 O O . ARG A 1 106 ? -31.915 15.574 22.768 1.00 82.62 106 ARG A O 1
ATOM 801 N N . ALA A 1 107 ? -30.286 15.845 24.303 1.00 87.75 107 ALA A N 1
ATOM 802 C CA . ALA A 1 107 ? -29.271 15.077 23.597 1.00 87.75 107 ALA A CA 1
ATOM 803 C C . ALA A 1 107 ? -29.323 13.628 24.080 1.00 87.75 107 ALA A C 1
ATOM 805 O O . ALA A 1 107 ? -29.402 13.383 25.286 1.00 87.75 107 ALA A O 1
ATOM 806 N N . LEU A 1 108 ? -29.304 12.695 23.132 1.00 90.38 108 LEU A N 1
ATOM 807 C CA . LEU A 1 108 ? -29.223 11.265 23.396 1.00 90.38 108 LEU A CA 1
ATOM 808 C C . LEU A 1 108 ? -27.834 10.791 23.005 1.00 90.38 108 LEU A C 1
ATOM 810 O O . LEU A 1 108 ? -27.422 11.002 21.866 1.00 90.38 108 LEU A O 1
ATOM 814 N N . LEU A 1 109 ? -27.134 10.164 23.943 1.00 93.06 109 LEU A N 1
ATOM 815 C CA . LEU A 1 109 ? -25.787 9.672 23.724 1.00 93.06 109 LEU A CA 1
ATOM 816 C C . LEU A 1 109 ? -25.690 8.184 24.045 1.00 93.06 109 LEU A C 1
ATOM 818 O O . LEU A 1 109 ? -26.081 7.750 25.122 1.00 93.06 109 LEU A O 1
ATOM 822 N N . THR A 1 110 ? -25.156 7.401 23.115 1.00 94.62 110 THR A N 1
ATOM 823 C CA . THR A 1 110 ? -24.819 5.998 23.370 1.00 94.62 110 THR A CA 1
ATOM 824 C C . THR A 1 110 ? -23.316 5.836 23.263 1.00 94.62 110 THR A C 1
ATOM 826 O O . THR A 1 110 ? -22.734 6.175 22.236 1.00 94.62 110 THR A O 1
ATOM 829 N N . LEU A 1 111 ? -22.699 5.352 24.335 1.00 94.19 111 LEU A N 1
ATOM 830 C CA . LEU A 1 111 ? -21.264 5.114 24.428 1.00 94.19 111 LEU A CA 1
ATOM 831 C C . LEU A 1 111 ? -21.007 3.616 24.393 1.00 94.19 111 LEU A C 1
ATOM 833 O O . LEU A 1 111 ? -21.712 2.862 25.058 1.00 94.19 111 LEU A O 1
ATOM 837 N N . THR A 1 112 ? -19.995 3.196 23.641 1.00 95.81 112 THR A N 1
ATOM 838 C CA . THR A 1 112 ? -19.555 1.799 23.617 1.00 95.81 112 THR A CA 1
ATOM 839 C C . THR A 1 112 ? -18.158 1.720 24.208 1.00 95.81 112 THR A C 1
ATOM 841 O O . THR A 1 112 ? -17.215 2.250 23.624 1.00 95.81 112 THR A O 1
ATOM 844 N N . LEU A 1 113 ? -18.023 1.084 25.370 1.00 94.88 113 LEU A N 1
ATOM 845 C CA . LEU A 1 113 ? -16.721 0.844 25.985 1.00 94.88 113 LEU A CA 1
ATOM 846 C C . LEU A 1 113 ? -16.136 -0.460 25.446 1.00 94.88 113 LEU A C 1
ATOM 848 O O . LEU A 1 113 ? -16.797 -1.501 25.431 1.00 94.88 113 LEU A O 1
ATOM 852 N N . LEU A 1 114 ? -14.878 -0.403 25.019 1.00 93.31 114 LEU A N 1
ATOM 853 C CA . LEU A 1 114 ? -14.131 -1.585 24.608 1.00 93.31 114 LEU A CA 1
ATOM 854 C C . LEU A 1 114 ? -13.405 -2.177 25.823 1.00 93.31 114 LEU A C 1
ATOM 856 O O . LEU A 1 114 ? -12.954 -1.404 26.667 1.00 93.31 114 LEU A O 1
ATOM 860 N N . PRO A 1 115 ? -13.265 -3.510 25.933 1.00 93.31 115 PRO A N 1
ATOM 861 C CA . PRO A 1 115 ? -12.428 -4.120 26.963 1.00 93.31 115 PRO A CA 1
ATOM 862 C C . PRO A 1 115 ? -10.998 -3.585 26.901 1.00 93.31 115 PRO A C 1
ATOM 864 O O . PRO A 1 115 ? -10.508 -3.248 25.821 1.00 93.31 115 PRO A O 1
ATOM 867 N N . GLU A 1 116 ? -10.327 -3.526 28.046 1.00 92.12 116 GLU A N 1
ATOM 868 C CA . GLU A 1 116 ? -8.973 -2.982 28.132 1.00 92.12 116 GLU A CA 1
ATOM 869 C C . GLU A 1 116 ? -8.020 -3.647 27.123 1.00 92.12 116 GLU A C 1
ATOM 871 O O . GLU A 1 116 ? -7.944 -4.872 27.004 1.00 92.12 116 GLU A O 1
ATOM 876 N N . GLY A 1 117 ? -7.287 -2.827 26.369 1.00 85.75 117 GLY A N 1
ATOM 877 C CA . GLY A 1 117 ? -6.332 -3.281 25.361 1.00 85.75 117 GLY A CA 1
ATOM 878 C C . GLY A 1 117 ? -6.947 -3.670 24.016 1.00 85.75 117 GLY A C 1
ATOM 879 O O . GLY A 1 117 ? -6.196 -3.804 23.047 1.00 85.75 117 GL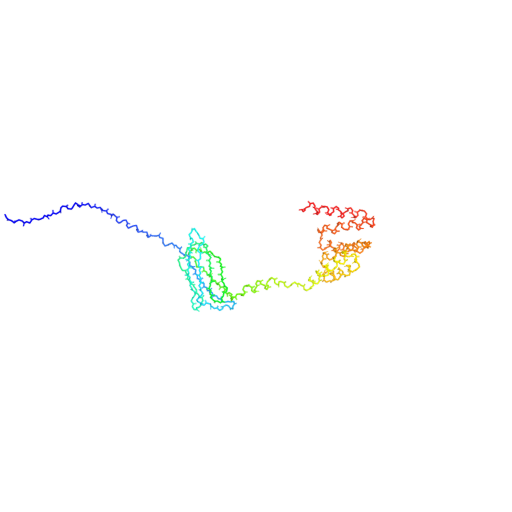Y A O 1
ATOM 880 N N . ALA A 1 118 ? -8.272 -3.776 23.892 1.00 86.38 118 ALA A N 1
ATOM 881 C CA . ALA A 1 118 ? -8.920 -4.092 22.620 1.00 86.38 118 ALA A CA 1
ATOM 882 C C . ALA A 1 118 ? -8.66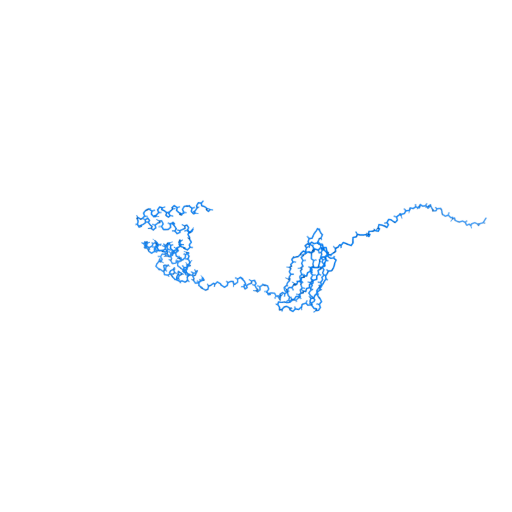9 -3.008 21.562 1.00 86.38 118 ALA A C 1
ATOM 884 O O . ALA A 1 118 ? -8.493 -3.343 20.391 1.00 86.38 118 ALA A O 1
ATOM 885 N N . ARG A 1 119 ? -8.559 -1.726 21.950 1.00 81.19 119 ARG A N 1
ATOM 886 C CA . ARG A 1 119 ? -8.166 -0.654 21.014 1.00 81.19 119 ARG A CA 1
ATOM 887 C C . ARG A 1 119 ? -6.761 -0.840 20.476 1.00 81.19 119 ARG A C 1
ATOM 889 O O . ARG A 1 119 ? -6.553 -0.717 19.276 1.00 81.19 119 ARG A O 1
ATOM 896 N N . ARG A 1 120 ? -5.806 -1.160 21.355 1.00 81.88 120 ARG A N 1
ATOM 897 C CA . ARG A 1 120 ? -4.420 -1.434 20.951 1.00 81.88 120 ARG A CA 1
ATOM 898 C C . ARG A 1 120 ? -4.362 -2.632 20.016 1.00 81.88 120 ARG A C 1
ATOM 900 O O . ARG A 1 120 ? -3.702 -2.551 18.994 1.00 81.88 120 ARG A O 1
ATOM 907 N N . MET A 1 121 ? -5.092 -3.700 20.321 1.00 79.00 121 MET A N 1
ATOM 908 C CA . MET A 1 121 ? -5.170 -4.868 19.443 1.00 79.00 121 MET A CA 1
ATOM 909 C C . MET A 1 121 ? -5.806 -4.538 18.089 1.00 79.00 121 MET A C 1
ATOM 911 O O . MET A 1 121 ? -5.295 -4.979 17.068 1.00 79.00 121 MET A O 1
ATOM 915 N N . ALA A 1 122 ? -6.877 -3.741 18.059 1.00 75.62 122 ALA A N 1
ATOM 916 C CA . ALA A 1 122 ? -7.514 -3.311 16.815 1.00 75.62 122 ALA A CA 1
ATOM 917 C C . ALA A 1 122 ? -6.611 -2.388 15.983 1.00 75.62 122 ALA A C 1
ATOM 919 O O . ALA A 1 122 ? -6.611 -2.478 14.760 1.00 75.62 122 ALA A O 1
ATOM 920 N N . GLU A 1 123 ? -5.838 -1.520 16.634 1.00 73.94 123 GLU A N 1
ATOM 921 C CA . GLU A 1 123 ? -4.855 -0.663 15.971 1.00 73.94 123 GLU A CA 1
ATOM 922 C C . GLU A 1 123 ? -3.683 -1.478 15.419 1.00 73.94 123 GLU A C 1
ATOM 924 O O . GLU A 1 123 ? -3.303 -1.295 14.269 1.00 73.94 123 GLU A O 1
ATOM 929 N N . LEU A 1 124 ? -3.170 -2.438 16.194 1.00 70.94 124 LEU A N 1
ATOM 930 C CA . LEU A 1 124 ? -2.122 -3.356 15.747 1.00 70.94 124 LEU A CA 1
ATOM 931 C C . LEU A 1 124 ? -2.598 -4.210 14.565 1.00 70.94 124 LEU A C 1
ATOM 933 O O . LEU A 1 124 ? -1.904 -4.286 13.559 1.00 70.94 124 LEU A O 1
ATOM 937 N N . ALA A 1 125 ? -3.811 -4.759 14.635 1.00 65.81 125 ALA A N 1
ATOM 938 C CA . ALA A 1 125 ? -4.410 -5.514 13.536 1.00 65.81 125 ALA A CA 1
ATOM 939 C C . ALA A 1 125 ? -4.666 -4.649 12.289 1.00 65.81 125 ALA A C 1
ATOM 941 O O . ALA A 1 125 ? -4.596 -5.149 11.174 1.00 65.81 125 ALA A O 1
ATOM 942 N N . ARG A 1 126 ? -4.952 -3.350 12.457 1.00 65.69 126 ARG A N 1
ATOM 943 C CA . ARG A 1 126 ? -5.073 -2.399 11.341 1.00 65.69 126 ARG A CA 1
ATOM 944 C C . ARG A 1 126 ? -3.708 -2.032 10.752 1.00 65.69 126 ARG A C 1
ATOM 946 O O . ARG A 1 126 ? -3.619 -1.812 9.553 1.00 65.69 126 ARG A O 1
ATOM 953 N N . SER A 1 127 ? -2.662 -1.971 11.577 1.00 60.06 127 SER A N 1
ATOM 954 C CA . SER A 1 127 ? -1.282 -1.775 11.117 1.00 60.06 127 SER A CA 1
ATOM 955 C C . SER A 1 127 ? -0.692 -3.022 10.446 1.00 60.06 127 SER A C 1
ATOM 957 O O . SER A 1 127 ? 0.204 -2.901 9.617 1.00 60.06 127 SER A O 1
ATOM 959 N N . GLU A 1 128 ? -1.235 -4.204 10.745 1.00 59.47 128 GLU A N 1
ATOM 960 C CA . GLU A 1 128 ? -1.072 -5.439 9.972 1.00 59.47 128 GLU A CA 1
ATOM 961 C C . GLU A 1 128 ? -2.086 -5.484 8.816 1.00 59.47 128 GLU A C 1
ATOM 963 O O . GLU A 1 128 ? -2.836 -6.446 8.643 1.00 59.47 128 GLU A O 1
ATOM 968 N N . GLU A 1 129 ? -2.131 -4.428 8.002 1.00 58.38 129 GLU A N 1
ATOM 969 C CA . GLU A 1 129 ? -2.729 -4.525 6.676 1.00 58.38 129 GLU A CA 1
ATOM 970 C C . GLU A 1 129 ? -1.942 -5.609 5.929 1.00 58.38 129 GLU A C 1
ATOM 972 O O . GLU A 1 129 ? -0.751 -5.458 5.654 1.00 58.38 129 GLU A O 1
ATOM 977 N N . VAL A 1 130 ? -2.574 -6.773 5.753 1.00 58.19 130 VAL A N 1
ATOM 978 C CA . VAL A 1 130 ? -1.960 -7.979 5.197 1.00 58.19 130 VAL A CA 1
ATOM 979 C C . VAL A 1 130 ? -1.492 -7.655 3.787 1.00 58.19 130 VAL A C 1
ATOM 981 O O . VAL A 1 130 ? -2.283 -7.669 2.847 1.00 58.19 130 VAL A O 1
ATOM 984 N N . GLU A 1 131 ? -0.207 -7.334 3.660 1.00 64.69 131 GLU A N 1
ATOM 985 C CA . GLU A 1 131 ? 0.438 -7.102 2.379 1.00 64.69 131 GLU A CA 1
ATOM 986 C C . GLU A 1 131 ? 0.153 -8.309 1.478 1.00 64.69 131 GLU A C 1
ATOM 988 O O . GLU A 1 131 ? 0.407 -9.451 1.882 1.00 64.69 131 GLU A O 1
ATOM 993 N N . ASP A 1 132 ? -0.430 -8.074 0.294 1.00 77.44 132 ASP A N 1
ATOM 994 C CA . ASP A 1 132 ? -0.769 -9.151 -0.638 1.00 77.44 132 ASP A CA 1
ATOM 995 C C . ASP A 1 132 ? 0.491 -10.020 -0.820 1.00 77.44 132 ASP A C 1
ATOM 997 O O . ASP A 1 132 ? 1.558 -9.494 -1.164 1.00 77.44 132 ASP A O 1
ATOM 1001 N N . PRO A 1 133 ? 0.425 -11.346 -0.587 1.00 81.06 133 PRO A N 1
ATOM 1002 C CA . PRO A 1 133 ? 1.573 -12.230 -0.763 1.00 81.06 133 PRO A CA 1
ATOM 1003 C C . PRO A 1 133 ? 2.268 -12.061 -2.125 1.00 81.06 133 PRO A C 1
ATOM 1005 O O . PRO A 1 133 ? 3.475 -12.275 -2.234 1.00 81.06 133 PRO A O 1
ATOM 1008 N N . ARG A 1 134 ? 1.537 -11.629 -3.159 1.00 87.00 134 ARG A N 1
ATOM 1009 C CA . ARG A 1 134 ? 2.084 -11.290 -4.479 1.00 87.00 134 ARG A CA 1
ATOM 1010 C C . ARG A 1 134 ? 2.911 -10.006 -4.466 1.00 87.00 134 ARG A C 1
ATOM 1012 O O . ARG A 1 134 ? 3.969 -9.982 -5.086 1.00 87.00 134 ARG A O 1
ATOM 1019 N N . GLU A 1 135 ? 2.476 -8.966 -3.759 1.00 88.56 135 GLU A N 1
ATOM 1020 C CA . GLU A 1 135 ? 3.218 -7.704 -3.627 1.00 88.56 135 GLU A CA 1
ATOM 1021 C C . GLU A 1 135 ? 4.524 -7.895 -2.859 1.00 88.56 135 GLU A C 1
ATOM 1023 O O . GLU A 1 135 ? 5.578 -7.443 -3.317 1.00 88.56 135 GLU A O 1
ATOM 1028 N N . SER A 1 136 ? 4.490 -8.650 -1.758 1.00 88.62 136 SER A N 1
ATOM 1029 C CA . SER A 1 136 ? 5.706 -8.969 -0.999 1.00 88.62 136 SER A CA 1
ATOM 1030 C C . SER A 1 136 ? 6.704 -9.796 -1.823 1.00 88.62 136 SER A C 1
ATOM 1032 O O . SER A 1 136 ? 7.903 -9.497 -1.834 1.00 88.62 136 SER A O 1
ATOM 1034 N N . ALA A 1 137 ? 6.222 -10.779 -2.594 1.00 90.69 137 ALA A N 1
ATOM 1035 C CA . ALA A 1 137 ? 7.044 -11.564 -3.515 1.00 90.69 137 ALA A CA 1
ATOM 1036 C C . ALA A 1 137 ? 7.647 -10.702 -4.637 1.00 90.69 137 ALA A C 1
ATOM 1038 O O . ALA A 1 137 ? 8.834 -10.828 -4.946 1.00 90.69 137 ALA A O 1
ATOM 1039 N N . VAL A 1 138 ? 6.864 -9.785 -5.214 1.00 95.62 138 VAL A N 1
ATOM 1040 C CA . VAL A 1 138 ? 7.339 -8.827 -6.222 1.00 95.62 138 VAL A CA 1
ATOM 1041 C C . VAL A 1 138 ? 8.411 -7.913 -5.650 1.00 95.62 138 VAL A C 1
ATOM 1043 O O . VAL A 1 138 ? 9.460 -7.747 -6.270 1.00 95.62 138 VAL A O 1
ATOM 1046 N N . ARG A 1 139 ? 8.208 -7.365 -4.450 1.00 93.56 139 ARG A N 1
ATOM 1047 C CA . ARG A 1 139 ? 9.199 -6.508 -3.793 1.00 93.56 139 ARG A CA 1
ATOM 1048 C C . ARG A 1 139 ? 10.513 -7.250 -3.565 1.00 93.56 139 ARG A C 1
ATOM 1050 O O . ARG A 1 139 ? 11.574 -6.710 -3.880 1.00 93.56 139 ARG A O 1
ATOM 1057 N N . ALA A 1 140 ? 10.448 -8.489 -3.079 1.00 93.69 140 ALA A N 1
ATOM 1058 C CA . ALA A 1 140 ? 11.627 -9.331 -2.897 1.00 93.69 140 ALA A CA 1
ATOM 1059 C C . ALA A 1 140 ? 12.352 -9.589 -4.231 1.00 93.69 140 ALA A C 1
ATOM 1061 O O . ALA A 1 140 ? 13.571 -9.432 -4.313 1.00 93.69 140 ALA A O 1
ATOM 1062 N N . ALA A 1 141 ? 11.608 -9.903 -5.298 1.00 96.06 141 ALA A N 1
ATOM 1063 C CA . ALA A 1 141 ? 12.167 -10.096 -6.634 1.00 96.06 141 ALA A CA 1
ATOM 1064 C C . ALA A 1 141 ? 12.813 -8.813 -7.192 1.00 96.06 141 ALA A C 1
ATOM 1066 O O . ALA A 1 141 ? 13.900 -8.875 -7.765 1.00 96.06 141 ALA A O 1
ATOM 1067 N N . LEU A 1 142 ? 12.204 -7.639 -6.983 1.00 97.38 142 LEU A N 1
ATOM 1068 C CA . LEU A 1 142 ? 12.773 -6.354 -7.405 1.00 97.38 142 LEU A CA 1
ATOM 1069 C C . LEU A 1 142 ? 14.061 -6.016 -6.647 1.00 97.38 142 LEU A C 1
ATOM 1071 O O . LEU A 1 142 ? 15.007 -5.509 -7.253 1.00 97.38 142 LEU A O 1
ATOM 1075 N N . GLN A 1 143 ? 14.114 -6.297 -5.344 1.00 96.88 143 GLN A N 1
ATOM 1076 C CA . GLN A 1 143 ? 15.310 -6.088 -4.525 1.00 96.88 143 GLN A CA 1
ATOM 1077 C C . GLN A 1 143 ? 16.452 -7.011 -4.957 1.00 96.88 143 GLN A C 1
ATOM 1079 O O . GLN A 1 143 ? 17.559 -6.534 -5.212 1.00 96.88 143 GLN A O 1
ATOM 1084 N N . ALA A 1 144 ? 16.175 -8.309 -5.102 1.00 97.06 144 ALA A N 1
ATOM 1085 C CA . ALA A 1 144 ? 17.158 -9.282 -5.564 1.00 97.06 144 ALA A CA 1
ATOM 1086 C C . ALA A 1 144 ? 17.642 -8.958 -6.988 1.00 97.06 144 ALA A C 1
ATOM 1088 O O . ALA A 1 144 ? 18.844 -8.931 -7.240 1.00 97.06 144 ALA A O 1
ATOM 1089 N N . GLY A 1 145 ? 16.727 -8.614 -7.902 1.00 97.62 145 GLY A N 1
ATOM 1090 C CA . GLY A 1 145 ? 17.073 -8.241 -9.275 1.00 97.62 145 GLY A CA 1
ATOM 1091 C C . GLY A 1 145 ? 17.894 -6.953 -9.346 1.00 97.62 145 GLY A C 1
ATOM 1092 O O . GLY A 1 145 ? 18.832 -6.851 -10.135 1.00 97.62 145 GLY A O 1
ATOM 1093 N N . ALA A 1 146 ? 17.606 -5.973 -8.484 1.00 96.19 146 ALA A N 1
ATOM 1094 C CA . ALA A 1 146 ? 18.420 -4.766 -8.375 1.00 96.19 146 ALA A CA 1
ATOM 1095 C C . ALA A 1 146 ? 19.833 -5.078 -7.860 1.00 96.19 146 ALA A C 1
ATOM 1097 O O . ALA A 1 146 ? 20.798 -4.535 -8.396 1.00 96.19 146 ALA A O 1
ATOM 1098 N N . ALA A 1 147 ? 19.963 -5.963 -6.867 1.00 97.19 147 ALA A N 1
ATOM 1099 C CA . ALA A 1 147 ? 21.258 -6.399 -6.352 1.00 97.19 147 ALA A CA 1
ATOM 1100 C C . ALA A 1 147 ? 22.081 -7.137 -7.423 1.00 97.19 147 ALA A C 1
ATOM 1102 O O . ALA A 1 147 ? 23.242 -6.790 -7.632 1.00 97.19 147 ALA A O 1
ATOM 1103 N N . ALA A 1 148 ? 21.469 -8.069 -8.161 1.00 96.69 148 ALA A N 1
ATOM 1104 C CA . ALA A 1 148 ? 22.103 -8.759 -9.287 1.00 96.69 148 ALA A CA 1
ATOM 1105 C C . ALA A 1 148 ? 22.560 -7.774 -10.379 1.00 96.69 148 ALA A C 1
ATOM 1107 O O . ALA A 1 148 ? 23.710 -7.807 -10.815 1.00 96.69 148 ALA A O 1
ATOM 1108 N N . SER A 1 149 ? 21.709 -6.806 -10.745 1.00 94.75 149 SER A N 1
ATOM 1109 C CA . SER A 1 149 ? 22.069 -5.775 -11.725 1.00 94.75 149 SER A CA 1
ATOM 1110 C C . SER A 1 149 ? 23.232 -4.892 -11.263 1.00 94.75 149 SER A C 1
ATOM 1112 O O . SER A 1 149 ? 24.026 -4.473 -12.102 1.00 94.75 149 SER A O 1
ATOM 1114 N N . LEU A 1 150 ? 23.334 -4.583 -9.965 1.00 94.44 150 LEU A N 1
ATOM 1115 C CA . LEU A 1 150 ? 24.465 -3.834 -9.401 1.00 94.44 150 LEU A CA 1
ATOM 1116 C C . LEU A 1 150 ? 25.753 -4.664 -9.377 1.00 94.44 150 LEU A C 1
ATOM 1118 O O . LEU A 1 150 ? 26.837 -4.105 -9.525 1.00 94.44 150 LEU A O 1
ATOM 1122 N N . ALA A 1 151 ? 25.636 -5.983 -9.224 1.00 94.94 151 ALA A N 1
ATOM 1123 C CA . ALA A 1 151 ? 26.751 -6.920 -9.326 1.00 94.94 151 ALA A CA 1
ATOM 1124 C C . ALA A 1 151 ? 27.206 -7.171 -10.780 1.00 94.94 151 ALA A C 1
ATOM 1126 O O . ALA A 1 151 ? 28.214 -7.842 -10.992 1.00 94.94 151 ALA A O 1
ATOM 1127 N N . GLY A 1 152 ? 26.490 -6.629 -11.773 1.00 94.00 152 GLY A N 1
ATOM 1128 C CA . GLY A 1 152 ? 26.758 -6.834 -13.199 1.00 94.00 152 GLY A CA 1
ATOM 1129 C C . GLY A 1 152 ? 26.147 -8.115 -13.775 1.00 94.00 152 GLY A C 1
ATOM 1130 O O . GLY A 1 152 ? 26.306 -8.375 -14.967 1.00 94.00 152 GLY A O 1
ATOM 1131 N N . ASP A 1 153 ? 25.413 -8.896 -12.974 1.00 96.25 153 ASP A N 1
ATOM 1132 C CA . ASP A 1 153 ? 24.665 -10.055 -13.464 1.00 96.25 153 ASP A CA 1
ATOM 1133 C C . ASP A 1 153 ? 23.301 -9.618 -14.014 1.00 96.25 153 ASP A C 1
ATOM 1135 O O . ASP A 1 153 ? 22.237 -9.732 -13.396 1.00 96.25 153 ASP A O 1
ATOM 1139 N N . HIS A 1 154 ? 23.344 -9.043 -15.212 1.00 94.19 154 HIS A N 1
ATOM 1140 C CA . HIS A 1 154 ? 22.155 -8.541 -15.891 1.00 94.19 154 HIS A CA 1
ATOM 1141 C C . HIS A 1 154 ? 21.192 -9.666 -16.309 1.00 94.19 154 HIS A C 1
ATOM 1143 O O . HIS A 1 154 ? 19.988 -9.429 -16.421 1.00 94.19 154 HIS A O 1
ATOM 1149 N N . GLN A 1 155 ? 21.686 -10.892 -16.510 1.00 95.88 155 GLN A N 1
ATOM 1150 C CA . GLN A 1 155 ? 20.857 -12.024 -16.923 1.00 95.88 155 GLN A CA 1
ATOM 1151 C C . GLN A 1 155 ? 20.030 -12.574 -15.753 1.00 95.88 155 GLN A C 1
ATOM 1153 O O . GLN A 1 155 ? 18.840 -12.881 -15.923 1.00 95.88 155 GLN A O 1
ATOM 1158 N N . GLU A 1 156 ? 20.622 -12.652 -14.560 1.00 96.00 156 GLU A N 1
ATOM 1159 C CA . GLU A 1 156 ? 19.897 -12.963 -13.327 1.00 96.00 156 GLU A CA 1
ATOM 1160 C C . GLU A 1 156 ? 18.884 -11.858 -12.994 1.00 96.00 156 GLU A C 1
ATOM 1162 O O . GLU A 1 156 ? 17.715 -12.151 -12.727 1.00 96.00 156 GLU A O 1
ATOM 1167 N N . ALA A 1 157 ? 19.275 -10.586 -13.128 1.00 97.88 157 ALA A N 1
ATOM 1168 C CA . ALA A 1 157 ? 18.370 -9.456 -12.927 1.00 97.88 157 ALA A CA 1
ATOM 1169 C C . ALA A 1 157 ? 17.130 -9.523 -13.838 1.00 97.88 157 ALA A C 1
ATOM 1171 O O . ALA A 1 157 ? 16.004 -9.381 -13.357 1.00 97.88 157 ALA A O 1
ATOM 1172 N N . ILE A 1 158 ? 17.305 -9.817 -15.134 1.00 98.12 158 ILE A N 1
ATOM 1173 C CA . ILE A 1 158 ? 16.188 -10.021 -16.076 1.00 98.12 158 ILE A CA 1
ATOM 1174 C C . ILE A 1 158 ? 15.272 -11.153 -15.613 1.00 98.12 158 ILE A C 1
ATOM 1176 O O . ILE A 1 158 ? 14.051 -11.023 -15.691 1.00 98.12 158 ILE A O 1
ATOM 1180 N N . THR A 1 159 ? 15.840 -12.259 -15.133 1.00 98.00 159 THR A N 1
ATOM 1181 C CA . THR A 1 159 ? 15.062 -13.416 -14.666 1.00 98.00 159 THR A CA 1
ATOM 1182 C C . THR A 1 159 ? 14.175 -13.033 -13.480 1.00 98.00 159 THR A C 1
ATOM 1184 O O . THR A 1 159 ? 12.977 -13.322 -13.480 1.00 98.00 159 THR A O 1
ATOM 1187 N N . LEU A 1 160 ? 14.735 -12.308 -12.511 1.00 98.06 160 LEU A N 1
ATOM 1188 C CA . LEU A 1 160 ? 14.019 -11.841 -11.324 1.00 98.06 160 LEU A CA 1
ATOM 1189 C C . LEU A 1 160 ? 12.956 -10.787 -11.665 1.00 98.06 160 LEU A C 1
ATOM 1191 O O . LEU A 1 160 ? 11.829 -10.866 -11.177 1.00 98.06 160 LEU A O 1
ATOM 1195 N N . PHE A 1 161 ? 13.254 -9.842 -12.559 1.00 98.25 161 PHE A N 1
ATOM 1196 C CA . PHE A 1 161 ? 12.264 -8.852 -12.992 1.00 98.25 161 PHE A CA 1
ATOM 1197 C C . PHE A 1 161 ? 11.144 -9.468 -13.839 1.00 98.25 161 PHE A C 1
ATOM 1199 O O . PHE A 1 161 ? 9.991 -9.065 -13.699 1.00 98.25 161 PHE A O 1
ATOM 1206 N N . LYS A 1 162 ? 11.427 -10.492 -14.655 1.00 98.06 162 LYS A N 1
ATOM 1207 C CA . LYS A 1 162 ? 10.381 -11.259 -15.352 1.00 98.06 162 LYS A CA 1
ATOM 1208 C C . LYS A 1 162 ? 9.440 -11.961 -14.382 1.00 98.06 162 LYS A C 1
ATOM 1210 O O . LYS A 1 162 ? 8.233 -11.933 -14.602 1.00 98.06 162 LYS A O 1
ATOM 1215 N N . LEU A 1 163 ? 9.971 -12.554 -13.313 1.00 97.00 163 LEU A N 1
ATOM 1216 C CA . LEU A 1 163 ? 9.147 -13.152 -12.262 1.00 97.00 163 LEU A CA 1
ATOM 1217 C C . LEU A 1 163 ? 8.247 -12.099 -11.598 1.00 97.00 163 LEU A C 1
ATOM 1219 O O . LEU A 1 163 ? 7.061 -12.349 -11.378 1.00 97.00 163 LEU A O 1
ATOM 1223 N N . ALA A 1 164 ? 8.787 -10.905 -11.340 1.00 96.88 164 ALA A N 1
ATOM 1224 C CA . ALA A 1 164 ? 8.020 -9.797 -10.781 1.00 96.88 164 ALA A CA 1
ATOM 1225 C C . ALA A 1 164 ? 6.866 -9.366 -11.708 1.00 96.88 164 ALA A C 1
ATOM 1227 O O . ALA A 1 164 ? 5.724 -9.272 -11.265 1.00 96.88 164 ALA A O 1
ATOM 1228 N N . VAL A 1 165 ? 7.139 -9.204 -13.008 1.00 97.31 165 VAL A N 1
ATOM 1229 C CA . VAL A 1 165 ? 6.127 -8.884 -14.031 1.00 97.31 165 VAL A CA 1
ATOM 1230 C C . VAL A 1 165 ? 5.063 -9.980 -14.159 1.00 97.31 165 VAL A C 1
ATOM 1232 O O . VAL A 1 165 ? 3.885 -9.677 -14.310 1.00 97.31 165 VAL A O 1
ATOM 1235 N N . GLN A 1 166 ? 5.442 -11.257 -14.078 1.00 96.50 166 GLN A N 1
ATOM 1236 C CA . GLN A 1 166 ? 4.479 -12.367 -14.111 1.00 96.50 166 GLN A CA 1
ATOM 1237 C C . GLN A 1 166 ? 3.565 -12.383 -12.881 1.00 96.50 166 GLN A C 1
ATOM 1239 O O . GLN A 1 166 ? 2.405 -12.780 -12.981 1.00 96.50 166 GLN A O 1
ATOM 1244 N N . THR A 1 167 ? 4.084 -11.960 -11.727 1.00 94.56 167 THR A N 1
ATOM 1245 C CA . THR A 1 167 ? 3.346 -11.959 -10.459 1.00 94.56 167 THR A CA 1
ATOM 1246 C C . THR A 1 167 ? 2.391 -10.767 -10.365 1.00 94.56 167 THR A C 1
ATOM 1248 O O . THR A 1 167 ? 1.245 -10.936 -9.944 1.00 94.56 167 THR A O 1
ATOM 1251 N N . LEU A 1 168 ? 2.833 -9.581 -10.798 1.00 94.94 168 LEU A N 1
ATOM 1252 C CA . LEU A 1 168 ? 2.016 -8.370 -10.902 1.00 94.94 168 LEU A CA 1
ATOM 1253 C C . LEU A 1 168 ? 2.210 -7.703 -12.276 1.00 94.94 168 LEU A C 1
ATOM 1255 O O . LEU A 1 168 ? 3.092 -6.855 -12.433 1.00 94.94 168 LEU A O 1
ATOM 1259 N N . PRO A 1 169 ? 1.361 -8.038 -13.267 1.00 95.25 169 PRO A N 1
ATOM 1260 C CA . PRO A 1 169 ? 1.472 -7.503 -14.627 1.00 95.25 169 PRO A CA 1
ATOM 1261 C C . PRO A 1 169 ? 1.321 -5.981 -14.744 1.00 95.25 169 PRO A C 1
ATOM 1263 O O . PRO A 1 169 ? 1.874 -5.393 -15.670 1.00 95.25 169 PRO A O 1
ATOM 1266 N N . GLU A 1 170 ? 0.627 -5.343 -13.798 1.00 94.69 170 GLU A N 1
ATOM 1267 C CA . GLU A 1 170 ? 0.412 -3.887 -13.754 1.00 94.69 170 GLU A CA 1
ATOM 1268 C C . GLU A 1 170 ? 1.496 -3.143 -12.947 1.00 94.69 170 GLU A C 1
ATOM 1270 O O . GLU A 1 170 ? 1.374 -1.957 -12.655 1.00 94.69 170 GLU A O 1
ATOM 1275 N N . CYS A 1 171 ? 2.585 -3.815 -12.565 1.00 94.81 171 CYS A N 1
ATOM 1276 C CA . CYS A 1 171 ? 3.697 -3.181 -11.861 1.00 94.81 171 CYS A CA 1
ATOM 1277 C C . CYS A 1 171 ? 4.597 -2.400 -12.838 1.00 94.81 171 CYS A C 1
ATOM 1279 O O . CYS A 1 171 ? 5.547 -2.947 -13.408 1.00 94.81 171 CYS A O 1
ATOM 1281 N N . HIS A 1 172 ? 4.335 -1.101 -13.013 1.00 96.25 172 HIS A N 1
ATOM 1282 C CA . HIS A 1 172 ? 5.126 -0.232 -13.896 1.00 96.25 172 HIS A CA 1
ATOM 1283 C C . HIS A 1 172 ? 6.624 -0.195 -13.510 1.00 96.25 172 HIS A C 1
ATOM 1285 O O . HIS A 1 172 ? 7.490 -0.233 -14.384 1.00 96.25 172 HIS A O 1
ATOM 1291 N N . GLU A 1 173 ? 6.966 -0.221 -12.213 1.00 96.31 173 GLU A N 1
ATOM 1292 C CA . GLU A 1 173 ? 8.366 -0.293 -11.761 1.00 96.31 173 GLU A CA 1
ATOM 1293 C C . GLU A 1 173 ? 9.058 -1.599 -12.199 1.00 96.31 173 GLU A C 1
ATOM 1295 O O . GLU A 1 173 ? 10.236 -1.585 -12.571 1.00 96.31 173 GLU A O 1
ATOM 1300 N N . CYS A 1 174 ? 8.331 -2.719 -12.197 1.00 97.25 174 CYS A N 1
ATOM 1301 C CA . CYS A 1 174 ? 8.840 -4.023 -12.612 1.00 97.25 174 CYS A CA 1
ATOM 1302 C C . CYS A 1 174 ? 9.206 -4.017 -14.099 1.00 97.25 174 CYS A C 1
ATOM 1304 O O . CYS A 1 174 ? 10.323 -4.392 -14.465 1.00 97.25 174 CYS A O 1
ATOM 1306 N N . HIS A 1 175 ? 8.301 -3.510 -14.941 1.00 98.38 175 HIS A N 1
ATOM 1307 C CA . HIS A 1 175 ? 8.544 -3.326 -16.375 1.00 98.38 175 HIS A CA 1
ATOM 1308 C C . HIS A 1 175 ? 9.686 -2.344 -16.643 1.00 98.38 175 HIS A C 1
ATOM 1310 O O . HIS A 1 175 ? 10.548 -2.619 -17.473 1.00 98.38 175 HIS A O 1
ATOM 1316 N N . TYR A 1 176 ? 9.773 -1.243 -15.890 1.00 98.50 176 TYR A N 1
ATOM 1317 C CA . TYR A 1 176 ? 10.845 -0.259 -16.055 1.00 98.50 176 TYR A CA 1
ATOM 1318 C C . TYR A 1 176 ? 12.224 -0.839 -15.728 1.00 98.50 176 TYR A C 1
ATOM 1320 O O . TYR A 1 176 ? 13.186 -0.617 -16.467 1.00 98.50 176 TYR A O 1
ATOM 1328 N N . ARG A 1 177 ? 12.345 -1.595 -14.629 1.00 98.06 177 ARG A N 1
ATOM 1329 C CA . ARG A 1 177 ? 13.602 -2.263 -14.262 1.00 98.06 177 ARG A CA 1
ATOM 1330 C C . ARG A 1 177 ? 13.992 -3.308 -15.302 1.00 98.06 177 ARG A C 1
ATOM 1332 O O . ARG A 1 177 ? 15.147 -3.314 -15.717 1.00 98.06 177 ARG A O 1
ATOM 1339 N N . LEU A 1 178 ? 13.031 -4.099 -15.781 1.00 98.25 178 LEU A N 1
ATOM 1340 C CA . LEU A 1 178 ? 13.242 -5.062 -16.860 1.00 98.25 178 LEU A CA 1
ATOM 1341 C C . LEU A 1 178 ? 13.728 -4.378 -18.150 1.00 98.25 178 LEU A C 1
ATOM 1343 O O . LEU A 1 178 ? 14.771 -4.750 -18.684 1.00 98.25 178 LEU A O 1
ATOM 1347 N N . GLY A 1 179 ? 13.025 -3.341 -18.611 1.00 98.12 179 GLY A N 1
ATOM 1348 C CA . GLY A 1 179 ? 13.365 -2.604 -19.828 1.00 98.12 179 GLY A CA 1
ATOM 1349 C C . GLY A 1 179 ? 14.712 -1.891 -19.741 1.00 98.12 179 GLY A C 1
ATOM 1350 O O . GLY A 1 179 ? 15.506 -1.931 -20.680 1.00 98.12 179 GLY A O 1
ATOM 1351 N N . ARG A 1 180 ? 15.037 -1.306 -18.583 1.00 97.94 180 ARG A N 1
ATOM 1352 C CA . ARG A 1 180 ? 16.348 -0.685 -18.358 1.00 97.94 180 ARG A CA 1
ATOM 1353 C C . ARG A 1 180 ? 17.479 -1.713 -18.377 1.00 97.94 180 ARG A C 1
ATOM 1355 O O . ARG A 1 180 ? 18.531 -1.419 -18.937 1.00 97.94 180 ARG A O 1
ATOM 1362 N N . THR A 1 181 ? 17.282 -2.897 -17.800 1.00 97.62 181 THR A N 1
ATOM 1363 C CA . THR A 1 181 ? 18.291 -3.965 -17.843 1.00 97.62 181 THR A CA 1
ATOM 1364 C C . THR A 1 181 ? 18.458 -4.531 -19.253 1.00 97.62 181 THR A C 1
ATOM 1366 O O . THR A 1 181 ? 19.587 -4.769 -19.671 1.00 97.62 181 THR A O 1
ATOM 1369 N N . TYR A 1 182 ? 17.381 -4.651 -20.033 1.00 98.38 182 TYR A N 1
ATOM 1370 C CA . TYR A 1 182 ? 17.489 -4.982 -21.457 1.00 98.38 182 TYR A CA 1
ATOM 1371 C C . TYR A 1 182 ? 18.284 -3.940 -22.245 1.00 98.38 182 TYR A C 1
ATOM 1373 O O . TYR A 1 182 ? 19.179 -4.303 -23.004 1.00 98.38 182 TYR A O 1
ATOM 1381 N N . ALA A 1 183 ? 18.037 -2.648 -22.006 1.00 97.25 183 ALA A N 1
ATOM 1382 C CA . ALA A 1 183 ? 18.786 -1.573 -22.654 1.00 97.25 183 ALA A CA 1
ATOM 1383 C C . ALA A 1 183 ? 20.285 -1.600 -22.300 1.00 97.25 183 ALA A C 1
ATOM 1385 O O . ALA A 1 183 ? 21.114 -1.280 -23.148 1.00 97.25 183 ALA A O 1
ATOM 1386 N N . GLN A 1 184 ? 20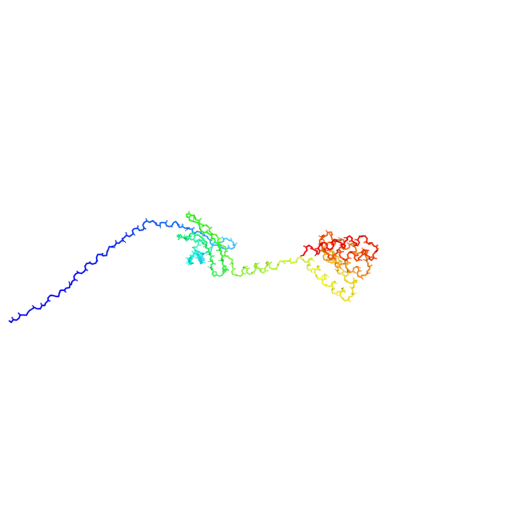.643 -1.998 -21.072 1.00 94.62 184 GLN A N 1
ATOM 1387 C CA . GLN A 1 184 ? 22.042 -2.182 -20.652 1.00 94.62 184 GLN A CA 1
ATOM 1388 C C . GLN A 1 184 ? 22.740 -3.334 -21.383 1.00 94.62 184 GLN A C 1
ATOM 1390 O O . GLN A 1 184 ? 23.947 -3.269 -21.586 1.00 94.62 184 GLN A O 1
ATOM 1395 N N . LEU A 1 185 ? 21.991 -4.365 -21.780 1.00 96.06 185 LEU A N 1
ATOM 1396 C CA . LEU A 1 185 ? 22.483 -5.473 -22.602 1.00 96.06 185 LEU A CA 1
ATOM 1397 C C . LEU A 1 185 ? 22.377 -5.203 -24.108 1.00 96.06 185 LEU A C 1
ATOM 1399 O O . LEU A 1 185 ? 22.596 -6.113 -24.901 1.00 96.06 185 LEU A O 1
ATOM 1403 N N . GLU A 1 186 ? 22.015 -3.977 -24.497 1.00 96.31 186 GLU A N 1
ATOM 1404 C CA . GLU A 1 186 ? 21.792 -3.574 -25.890 1.00 96.31 186 GLU A CA 1
ATOM 1405 C C . GLU A 1 186 ? 20.680 -4.373 -26.601 1.00 96.31 186 GLU A C 1
ATOM 1407 O O . GLU A 1 186 ? 20.512 -4.293 -27.818 1.00 96.31 186 GLU A O 1
ATOM 1412 N N . ASP A 1 187 ? 19.841 -5.087 -25.842 1.00 97.81 187 ASP A N 1
ATOM 1413 C CA . ASP A 1 187 ? 18.621 -5.721 -26.342 1.00 97.81 187 ASP A CA 1
ATOM 1414 C C . ASP A 1 187 ? 17.509 -4.672 -26.440 1.00 97.81 187 ASP A C 1
ATOM 1416 O O . ASP A 1 187 ? 16.545 -4.628 -25.670 1.00 97.81 187 ASP A O 1
ATOM 1420 N N . TYR A 1 188 ? 17.692 -3.760 -27.391 1.00 97.88 188 TYR A N 1
ATOM 1421 C CA . TYR A 1 188 ? 16.828 -2.602 -27.574 1.00 97.88 188 TYR A CA 1
ATOM 1422 C C . TYR A 1 188 ? 15.390 -2.982 -27.934 1.00 97.88 188 TYR A C 1
ATOM 1424 O O . TYR A 1 188 ? 14.469 -2.255 -27.580 1.00 97.88 188 TYR A O 1
ATOM 1432 N N . THR A 1 189 ? 15.191 -4.137 -28.576 1.00 97.44 189 THR A N 1
ATOM 1433 C CA . THR A 1 189 ? 13.855 -4.620 -28.958 1.00 97.44 189 THR A CA 1
ATOM 1434 C C . THR A 1 189 ? 13.032 -4.975 -27.721 1.00 97.44 189 THR A C 1
ATOM 1436 O O . THR A 1 189 ? 11.913 -4.496 -27.563 1.00 97.44 189 THR A O 1
ATOM 1439 N N . ASN A 1 190 ? 13.585 -5.775 -26.802 1.00 97.81 190 ASN A N 1
ATOM 1440 C CA . ASN A 1 190 ? 12.873 -6.110 -25.565 1.00 97.81 190 ASN A CA 1
ATOM 1441 C C . ASN A 1 190 ? 12.818 -4.926 -24.588 1.00 97.81 190 ASN A C 1
ATOM 1443 O O . ASN A 1 190 ? 11.859 -4.806 -23.821 1.00 97.81 190 ASN A O 1
ATOM 1447 N N . ALA A 1 191 ? 13.820 -4.041 -24.618 1.00 98.50 191 ALA A N 1
ATOM 1448 C CA . ALA A 1 191 ? 13.814 -2.815 -23.829 1.00 98.50 191 ALA A CA 1
ATOM 1449 C C . ALA A 1 191 ? 12.643 -1.900 -24.203 1.00 98.50 191 ALA A C 1
ATOM 1451 O O . ALA A 1 191 ? 11.945 -1.426 -23.311 1.00 98.50 191 ALA A O 1
ATOM 1452 N N . GLU A 1 192 ? 12.423 -1.679 -25.500 1.00 98.31 192 GLU A N 1
ATOM 1453 C CA . GLU A 1 192 ? 11.315 -0.884 -26.034 1.00 98.31 192 GLU A CA 1
ATOM 1454 C C . GLU A 1 192 ? 9.967 -1.423 -25.5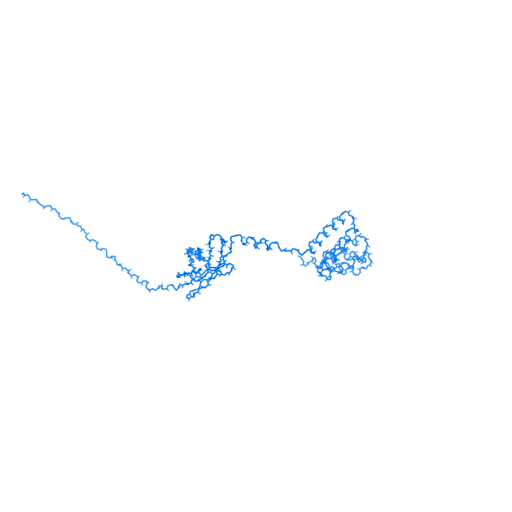59 1.00 98.31 192 GLU A C 1
ATOM 1456 O O . GLU A 1 192 ? 9.259 -0.707 -24.858 1.00 98.31 192 GLU A O 1
ATOM 1461 N N . VAL A 1 193 ? 9.677 -2.706 -25.805 1.00 98.25 193 VAL A N 1
ATOM 1462 C CA . VAL A 1 193 ? 8.409 -3.340 -25.398 1.00 98.25 193 VAL A CA 1
ATOM 1463 C C . VAL A 1 193 ? 8.148 -3.176 -23.897 1.00 98.25 193 VAL A C 1
ATOM 1465 O O . VAL A 1 193 ? 7.044 -2.831 -23.477 1.00 98.25 193 VAL A O 1
ATOM 1468 N N . ALA A 1 194 ? 9.168 -3.405 -23.065 1.00 98.12 194 ALA A N 1
ATOM 1469 C CA . ALA A 1 194 ? 9.026 -3.265 -21.621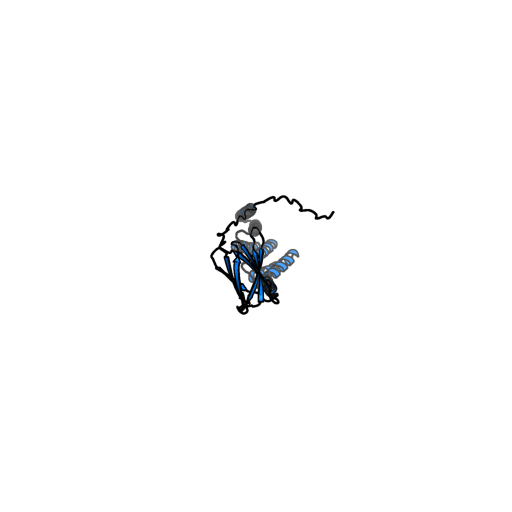 1.00 98.12 194 ALA A CA 1
ATOM 1470 C C . ALA A 1 194 ? 8.793 -1.804 -21.203 1.00 98.12 194 ALA A C 1
ATOM 1472 O O . ALA A 1 194 ? 7.973 -1.550 -20.327 1.00 98.12 194 ALA A O 1
ATOM 1473 N N . LEU A 1 195 ? 9.484 -0.840 -21.818 1.00 98.44 195 LEU A N 1
ATOM 1474 C CA . LEU A 1 195 ? 9.347 0.587 -21.510 1.00 98.44 195 LEU A CA 1
ATOM 1475 C C . LEU A 1 195 ? 8.026 1.176 -22.015 1.00 98.44 195 LEU A C 1
ATOM 1477 O O . LEU A 1 195 ? 7.444 2.005 -21.321 1.00 98.44 195 LEU A O 1
ATOM 1481 N N . GLU A 1 196 ? 7.524 0.734 -23.166 1.00 98.00 196 GLU A N 1
ATOM 1482 C CA . GLU A 1 196 ? 6.186 1.091 -23.647 1.00 98.00 196 GLU A CA 1
ATOM 1483 C C . GLU A 1 196 ? 5.115 0.599 -22.676 1.00 98.00 196 GLU A C 1
ATOM 1485 O O . GLU A 1 196 ? 4.231 1.370 -22.306 1.00 98.00 196 GLU A O 1
ATOM 1490 N N . ARG A 1 197 ? 5.256 -0.623 -22.141 1.00 98.31 197 ARG A N 1
ATOM 1491 C CA . ARG A 1 197 ? 4.329 -1.130 -21.121 1.00 98.31 197 ARG A CA 1
ATOM 1492 C C . ARG A 1 197 ? 4.317 -0.274 -19.852 1.00 98.31 197 ARG A C 1
ATOM 1494 O O . ARG A 1 197 ? 3.262 -0.111 -19.248 1.00 98.31 197 ARG A O 1
ATOM 1501 N N . VAL A 1 198 ? 5.453 0.312 -19.458 1.00 98.38 198 VAL A N 1
ATOM 1502 C CA . VAL A 1 198 ? 5.490 1.287 -18.347 1.00 98.38 198 VAL A CA 1
ATOM 1503 C C . VAL A 1 198 ? 4.585 2.474 -18.651 1.00 98.38 198 VAL A C 1
ATOM 1505 O O . VAL A 1 198 ? 3.832 2.878 -17.778 1.00 98.38 198 VAL A O 1
ATOM 1508 N N . LEU A 1 199 ? 4.649 3.006 -19.872 1.00 97.38 199 LEU A N 1
ATOM 1509 C CA . LEU A 1 199 ? 3.897 4.191 -20.292 1.00 97.38 199 LEU A CA 1
ATOM 1510 C C . LEU A 1 199 ? 2.413 3.904 -20.551 1.00 97.38 199 LEU A C 1
ATOM 1512 O O . LEU A 1 199 ? 1.589 4.807 -20.438 1.00 97.38 199 LEU A O 1
ATOM 1516 N N . GLU A 1 200 ? 2.057 2.658 -20.866 1.00 97.69 200 GLU A N 1
ATOM 1517 C CA . GLU A 1 200 ? 0.661 2.209 -20.891 1.00 97.69 200 GLU A CA 1
ATOM 1518 C C . GLU A 1 200 ? 0.040 2.181 -19.486 1.00 97.69 200 GLU A C 1
ATOM 1520 O O . GLU A 1 200 ? -1.144 2.484 -19.340 1.00 97.69 200 GLU A O 1
ATOM 1525 N N . ILE A 1 201 ? 0.823 1.811 -18.464 1.00 97.31 201 ILE A N 1
ATOM 1526 C CA . ILE A 1 201 ? 0.370 1.729 -17.065 1.00 97.31 201 ILE A CA 1
ATOM 1527 C C . ILE A 1 201 ? 0.421 3.109 -16.388 1.00 97.31 201 ILE A C 1
ATOM 1529 O O . ILE A 1 201 ? -0.530 3.509 -15.721 1.00 97.31 201 ILE A O 1
ATOM 1533 N N . ASP A 1 202 ? 1.526 3.834 -16.562 1.00 96.75 202 ASP A N 1
ATOM 1534 C CA . ASP A 1 202 ? 1.769 5.175 -16.029 1.00 96.75 202 ASP A CA 1
ATOM 1535 C C . ASP A 1 202 ? 2.268 6.113 -17.151 1.00 96.75 202 ASP A C 1
ATOM 1537 O O . ASP A 1 202 ? 3.478 6.220 -17.407 1.00 96.75 202 ASP A O 1
ATOM 1541 N N . PRO A 1 203 ? 1.343 6.829 -17.820 1.00 95.94 203 PRO A N 1
ATOM 1542 C CA . PRO A 1 203 ? 1.666 7.739 -18.918 1.00 95.94 203 PRO A CA 1
ATOM 1543 C C . PRO A 1 203 ? 2.537 8.941 -18.531 1.00 95.94 203 PRO A C 1
ATOM 1545 O O . PRO A 1 203 ? 3.037 9.636 -19.424 1.00 95.94 203 PRO A O 1
ATOM 1548 N N . GLU A 1 204 ? 2.709 9.220 -17.237 1.00 95.31 204 GLU A N 1
ATOM 1549 C CA . GLU A 1 204 ? 3.475 10.356 -16.714 1.00 95.31 204 GLU A CA 1
ATOM 1550 C C . GLU A 1 204 ? 4.843 9.934 -16.153 1.00 95.31 204 GLU A C 1
ATOM 1552 O O . GLU A 1 204 ? 5.603 10.768 -15.648 1.00 95.31 204 GLU A O 1
ATOM 1557 N N . TYR A 1 205 ? 5.228 8.662 -16.317 1.00 95.62 205 TYR A N 1
ATOM 1558 C CA . TYR A 1 205 ? 6.498 8.136 -15.826 1.00 95.62 205 TYR A CA 1
ATOM 1559 C C . TYR A 1 205 ? 7.707 8.650 -16.632 1.00 95.62 205 TYR A C 1
ATOM 1561 O O . TYR A 1 205 ? 8.283 7.970 -17.489 1.00 95.62 205 TYR A O 1
ATOM 1569 N N . ALA A 1 206 ? 8.157 9.868 -16.315 1.00 94.81 206 ALA A N 1
ATOM 1570 C CA . ALA A 1 206 ? 9.274 10.552 -16.971 1.00 94.81 206 ALA A CA 1
ATOM 1571 C C . ALA A 1 206 ? 10.563 9.708 -17.139 1.00 94.81 206 ALA A C 1
ATOM 1573 O O . ALA A 1 206 ? 11.224 9.844 -18.175 1.00 94.81 206 ALA A O 1
ATOM 1574 N N . PRO A 1 207 ? 10.969 8.832 -16.188 1.00 95.50 207 PRO A N 1
ATOM 1575 C CA . PRO A 1 207 ? 12.135 7.974 -16.387 1.00 95.50 207 PRO A CA 1
ATOM 1576 C C . PRO A 1 207 ? 12.010 7.015 -17.578 1.00 95.50 207 PRO A C 1
ATOM 1578 O O . PRO A 1 207 ? 13.008 6.821 -18.272 1.00 95.50 207 PRO A O 1
ATOM 1581 N N . ALA A 1 208 ? 10.821 6.470 -17.861 1.00 97.25 208 ALA A N 1
ATOM 1582 C CA . ALA A 1 208 ? 10.631 5.566 -18.998 1.00 97.25 208 ALA A CA 1
ATOM 1583 C C . ALA A 1 208 ? 10.815 6.296 -20.330 1.00 97.25 208 ALA A C 1
ATOM 1585 O O . ALA A 1 208 ? 11.573 5.813 -21.166 1.00 97.25 208 ALA A O 1
ATOM 1586 N N . TYR A 1 209 ? 10.252 7.500 -20.493 1.00 97.81 209 TYR A N 1
ATOM 1587 C CA . TYR A 1 209 ? 10.487 8.318 -21.691 1.00 97.81 209 TYR A CA 1
ATOM 1588 C C . TYR A 1 209 ? 11.975 8.616 -21.920 1.00 97.81 209 TYR A C 1
ATOM 1590 O O . TYR A 1 209 ? 12.457 8.553 -23.051 1.00 97.81 209 TYR A O 1
ATOM 1598 N N . ARG A 1 210 ? 12.736 8.909 -20.854 1.00 96.62 210 ARG A N 1
ATOM 1599 C CA . ARG A 1 210 ? 14.186 9.149 -20.967 1.00 96.62 210 ARG A CA 1
ATOM 1600 C C . ARG A 1 210 ? 14.939 7.903 -21.416 1.00 96.62 210 ARG A C 1
ATOM 1602 O O . ARG A 1 210 ? 15.812 8.009 -22.274 1.00 96.62 210 ARG A O 1
ATOM 1609 N N . THR A 1 211 ? 14.629 6.742 -20.843 1.00 97.62 211 THR A N 1
ATOM 1610 C CA . THR A 1 211 ? 15.267 5.484 -21.250 1.00 97.62 211 THR A CA 1
ATOM 1611 C C . THR A 1 211 ? 14.862 5.102 -22.673 1.00 97.62 211 THR A C 1
ATOM 1613 O O . THR A 1 211 ? 15.731 4.734 -23.457 1.00 97.62 211 THR A O 1
ATOM 1616 N N . LEU A 1 212 ? 13.596 5.285 -23.051 1.00 97.88 212 LEU A N 1
ATOM 1617 C CA . LEU A 1 212 ? 13.105 5.006 -24.400 1.00 97.88 212 LEU A CA 1
ATOM 1618 C C . LEU A 1 212 ? 13.771 5.916 -25.447 1.00 97.88 212 LEU A C 1
ATOM 1620 O O . LEU A 1 212 ? 14.147 5.448 -26.515 1.00 97.88 212 LEU A O 1
ATOM 1624 N N . ALA A 1 213 ? 14.057 7.182 -25.110 1.00 97.62 213 ALA A N 1
ATOM 1625 C CA . ALA A 1 213 ? 14.838 8.081 -25.968 1.00 97.62 213 ALA A CA 1
ATOM 1626 C C . ALA A 1 213 ? 16.242 7.533 -26.278 1.00 97.62 213 ALA A C 1
ATOM 1628 O O . ALA A 1 213 ? 16.737 7.665 -27.400 1.00 97.62 213 ALA A O 1
ATOM 1629 N N . VAL A 1 214 ? 16.897 6.937 -25.274 1.00 97.50 214 VAL A N 1
ATOM 1630 C CA . VAL A 1 214 ? 18.215 6.303 -25.431 1.00 97.50 214 VAL A CA 1
ATOM 1631 C C . VAL A 1 214 ? 18.101 5.061 -26.311 1.00 97.50 214 VAL A C 1
ATOM 1633 O O . VAL A 1 214 ? 18.896 4.913 -27.236 1.00 97.50 214 VAL A O 1
ATOM 1636 N N . VAL A 1 215 ? 17.087 4.223 -26.074 1.00 98.19 215 VAL A N 1
ATOM 1637 C CA . VAL A 1 215 ? 16.803 3.015 -26.868 1.00 98.19 215 VAL A CA 1
ATOM 1638 C C . VAL A 1 215 ? 16.561 3.371 -28.342 1.00 98.19 215 VAL A C 1
ATOM 1640 O O . VAL A 1 215 ? 17.243 2.838 -29.215 1.00 98.19 215 VAL A O 1
ATOM 1643 N N . TYR A 1 216 ? 15.698 4.348 -28.632 1.00 98.25 216 TYR A N 1
ATOM 1644 C CA . TYR A 1 216 ? 15.442 4.813 -30.000 1.00 98.25 216 TYR A CA 1
ATOM 1645 C C . TYR A 1 216 ? 16.671 5.425 -30.667 1.00 98.25 216 TYR A C 1
ATOM 1647 O O . TYR A 1 216 ? 16.932 5.165 -31.841 1.00 98.25 216 TYR A O 1
ATOM 1655 N N . SER A 1 217 ? 17.476 6.186 -29.924 1.00 97.50 217 SER A N 1
ATOM 1656 C CA . SER A 1 217 ? 18.727 6.739 -30.460 1.00 97.50 217 SER A CA 1
ATOM 1657 C C . SER A 1 217 ? 19.711 5.635 -30.855 1.00 97.50 217 SER A C 1
ATOM 1659 O O . SER A 1 217 ? 20.345 5.732 -31.905 1.00 97.50 217 SER A O 1
ATOM 1661 N N . ALA A 1 218 ? 19.820 4.575 -30.048 1.00 96.81 218 ALA A N 1
ATOM 1662 C CA . ALA A 1 218 ? 20.685 3.432 -30.336 1.00 96.81 218 ALA A CA 1
ATOM 1663 C C . ALA A 1 218 ? 20.199 2.617 -31.549 1.00 96.81 218 ALA A C 1
ATOM 1665 O O . ALA A 1 218 ? 21.009 2.129 -32.332 1.00 96.81 218 ALA A O 1
ATOM 1666 N N . GLN A 1 219 ? 18.882 2.559 -31.764 1.00 96.50 219 GLN A N 1
ATOM 1667 C CA . GLN A 1 219 ? 18.257 1.997 -32.968 1.00 96.50 219 GLN A CA 1
ATOM 1668 C C . GLN A 1 219 ? 18.265 2.955 -34.181 1.00 96.50 219 GLN A C 1
ATOM 1670 O O . GLN A 1 219 ? 17.710 2.615 -35.223 1.00 96.50 219 GLN A O 1
ATOM 1675 N N . GLN A 1 220 ? 18.867 4.148 -34.072 1.00 97.25 220 GLN A N 1
ATOM 1676 C CA . GLN A 1 220 ? 18.883 5.199 -35.109 1.00 97.25 220 GLN A CA 1
ATOM 1677 C C . GLN A 1 220 ? 17.499 5.771 -35.486 1.00 97.25 220 GLN A C 1
ATOM 1679 O O . GLN A 1 220 ? 17.337 6.409 -36.527 1.00 97.25 220 GLN A O 1
ATOM 1684 N N . ARG A 1 221 ? 16.501 5.609 -34.613 1.00 97.94 221 ARG A N 1
ATOM 1685 C CA . ARG A 1 221 ? 15.143 6.161 -34.737 1.00 97.94 221 ARG A CA 1
ATOM 1686 C C . ARG A 1 221 ? 15.081 7.564 -34.130 1.00 97.94 221 ARG A C 1
ATOM 1688 O O . ARG A 1 221 ? 14.498 7.797 -33.073 1.00 97.94 221 ARG A O 1
ATOM 1695 N N . PHE A 1 222 ? 15.761 8.512 -34.773 1.00 96.38 222 PHE A N 1
ATOM 1696 C CA . PHE A 1 222 ? 16.005 9.838 -34.192 1.00 96.38 222 PHE A CA 1
ATOM 1697 C C . PHE A 1 222 ? 14.741 10.688 -34.007 1.00 96.38 222 PHE A C 1
ATOM 1699 O O . PHE A 1 222 ? 14.653 11.417 -33.018 1.00 96.38 222 PHE A O 1
ATOM 1706 N N . ASP A 1 223 ? 13.762 10.574 -34.907 1.00 96.50 223 ASP A N 1
ATOM 1707 C CA . ASP A 1 223 ? 12.502 11.323 -34.809 1.00 96.50 223 ASP A CA 1
ATOM 1708 C C . ASP A 1 223 ? 11.699 10.897 -33.571 1.00 96.50 223 ASP A C 1
ATOM 1710 O O . ASP A 1 223 ? 11.240 11.730 -32.786 1.00 96.50 223 ASP A O 1
ATOM 1714 N N . GLU A 1 224 ? 11.608 9.589 -33.337 1.00 96.69 224 GLU A N 1
ATOM 1715 C CA . GLU A 1 224 ? 10.921 9.019 -32.177 1.00 96.69 224 GLU A CA 1
ATOM 1716 C C . GLU A 1 224 ? 11.668 9.346 -30.884 1.00 96.69 224 GLU A C 1
ATOM 1718 O O . GLU A 1 224 ? 11.047 9.758 -29.903 1.00 96.69 224 GLU A O 1
ATOM 1723 N N . ALA A 1 225 ? 13.005 9.269 -30.899 1.00 96.50 225 ALA A N 1
ATOM 1724 C CA . ALA A 1 225 ? 13.843 9.686 -29.778 1.00 96.50 225 ALA A CA 1
ATOM 1725 C C . ALA A 1 225 ? 13.620 11.162 -29.402 1.00 96.50 225 ALA A C 1
ATOM 1727 O O . ALA A 1 225 ? 13.554 11.492 -28.214 1.00 96.50 225 ALA A O 1
ATOM 1728 N N . ALA A 1 226 ? 13.493 12.054 -30.390 1.00 96.06 226 ALA A N 1
ATOM 1729 C CA . ALA A 1 226 ? 13.220 13.469 -30.158 1.00 96.06 226 ALA A CA 1
ATOM 1730 C C . ALA A 1 226 ? 11.827 13.686 -29.547 1.00 96.06 226 ALA A C 1
ATOM 1732 O O . ALA A 1 226 ? 11.701 14.446 -28.582 1.00 96.06 226 ALA A O 1
ATOM 1733 N N . ALA A 1 227 ? 10.809 12.979 -30.047 1.00 96.12 227 ALA A N 1
ATOM 1734 C CA . ALA A 1 227 ? 9.440 13.067 -29.542 1.00 96.12 227 ALA A CA 1
ATOM 1735 C C . ALA A 1 227 ? 9.337 12.647 -28.065 1.00 96.12 227 ALA A C 1
ATOM 1737 O O . ALA A 1 227 ? 8.841 13.411 -27.232 1.00 96.12 227 ALA A O 1
ATOM 1738 N N . VAL A 1 228 ? 9.873 11.476 -27.700 1.00 95.56 228 VAL A N 1
ATOM 1739 C CA . VAL A 1 228 ? 9.811 11.000 -26.304 1.00 95.56 228 VAL A CA 1
ATOM 1740 C C . VAL A 1 228 ? 10.673 11.847 -25.363 1.00 95.56 228 VAL A C 1
ATOM 1742 O O . VAL A 1 228 ? 10.320 12.041 -24.199 1.00 95.56 228 VAL A O 1
ATOM 1745 N N . ARG A 1 229 ? 11.772 12.434 -25.854 1.00 94.38 229 ARG A N 1
ATOM 1746 C CA . ARG A 1 229 ? 12.605 13.357 -25.069 1.00 94.38 229 ARG A CA 1
ATOM 1747 C C . ARG A 1 229 ? 11.890 14.674 -24.774 1.00 94.38 229 ARG A C 1
ATOM 1749 O O . ARG A 1 229 ? 12.010 15.174 -23.657 1.00 94.38 229 ARG A O 1
ATOM 1756 N N . ALA A 1 230 ? 11.149 15.215 -25.743 1.00 94.31 230 ALA A N 1
ATOM 1757 C CA . ALA A 1 230 ? 10.311 16.393 -25.534 1.00 94.31 230 ALA A CA 1
ATOM 1758 C C . ALA A 1 230 ? 9.248 16.113 -24.464 1.00 94.31 230 ALA A C 1
ATOM 1760 O O . ALA A 1 230 ? 9.133 16.873 -23.503 1.00 94.31 230 ALA A O 1
ATOM 1761 N N . ARG A 1 231 ? 8.577 14.957 -24.551 1.00 92.88 231 ARG A N 1
ATOM 1762 C CA . ARG A 1 231 ? 7.588 14.543 -23.549 1.00 92.88 231 ARG A CA 1
ATOM 1763 C C . ARG A 1 231 ? 8.185 14.408 -22.146 1.00 92.88 231 ARG A C 1
ATOM 1765 O O . ARG A 1 231 ? 7.597 14.885 -21.180 1.00 92.88 231 ARG A O 1
ATOM 1772 N N . ALA A 1 232 ? 9.374 13.814 -22.022 1.00 92.25 232 ALA A N 1
ATOM 1773 C CA . ALA A 1 232 ? 10.074 13.728 -20.740 1.00 92.25 232 ALA A CA 1
ATOM 1774 C C . ALA A 1 232 ? 10.376 15.115 -20.144 1.00 92.25 232 ALA A C 1
ATOM 1776 O O . ALA A 1 232 ? 10.250 15.296 -18.934 1.00 92.25 232 ALA A O 1
ATOM 1777 N N . ALA A 1 233 ? 10.783 16.077 -20.980 1.00 91.31 233 ALA A N 1
ATOM 1778 C CA . ALA A 1 233 ? 11.107 17.433 -20.548 1.00 91.31 233 ALA A CA 1
ATOM 1779 C C . ALA A 1 233 ? 9.866 18.187 -20.045 1.00 91.31 233 ALA A C 1
ATOM 1781 O O . ALA A 1 233 ? 9.933 18.806 -18.982 1.00 91.31 233 ALA A O 1
ATOM 1782 N N . GLU A 1 234 ? 8.737 18.072 -20.755 1.00 92.56 234 GLU A N 1
ATOM 1783 C CA . GLU A 1 234 ? 7.446 18.633 -20.334 1.00 92.56 234 GLU A CA 1
ATOM 1784 C C . GLU A 1 234 ? 7.073 18.166 -18.924 1.00 92.56 234 GLU A C 1
ATOM 1786 O O . GLU A 1 234 ? 6.845 18.995 -18.043 1.00 92.56 234 GLU A O 1
ATOM 1791 N N . LEU A 1 235 ? 7.110 16.850 -18.688 1.00 89.88 235 LEU A N 1
ATOM 1792 C CA . LEU A 1 235 ? 6.757 16.243 -17.402 1.00 89.88 235 LEU A CA 1
ATOM 1793 C C . LEU A 1 235 ? 7.670 16.708 -16.260 1.00 89.88 235 LEU A C 1
ATOM 1795 O O . LEU A 1 235 ? 7.195 16.946 -15.157 1.00 89.88 235 LEU A O 1
ATOM 1799 N N . THR A 1 236 ? 8.969 16.892 -16.518 1.00 81.56 236 THR A N 1
ATOM 1800 C CA . THR A 1 236 ? 9.915 17.392 -15.500 1.00 81.56 236 THR A CA 1
ATOM 1801 C C . THR A 1 236 ? 9.836 18.897 -15.253 1.00 81.56 236 THR A C 1
ATOM 1803 O O . THR A 1 236 ? 10.330 19.370 -14.238 1.00 81.56 236 THR A O 1
ATOM 1806 N N . SER A 1 237 ? 9.271 19.662 -16.190 1.00 79.62 237 SER A N 1
ATOM 1807 C CA . SER A 1 237 ? 9.119 21.118 -16.063 1.00 79.62 237 SER A CA 1
ATOM 1808 C C . SER A 1 237 ? 7.822 21.536 -15.363 1.00 79.62 237 SER A C 1
ATOM 1810 O O . SER A 1 237 ? 7.684 22.693 -14.973 1.00 79.62 237 SER A O 1
ATOM 1812 N N . ALA A 1 238 ? 6.879 20.600 -15.219 1.00 61.31 238 ALA A N 1
ATOM 1813 C CA . ALA A 1 238 ? 5.575 20.798 -14.591 1.00 61.31 238 ALA A CA 1
ATOM 1814 C C . ALA A 1 238 ? 5.531 20.404 -13.097 1.00 61.31 238 ALA A C 1
ATOM 1816 O O . ALA A 1 238 ? 4.518 20.650 -12.442 1.00 61.31 238 ALA A O 1
ATOM 1817 N N . SER A 1 239 ? 6.605 19.799 -12.578 1.00 52.53 239 SER A N 1
ATOM 1818 C CA . SER A 1 239 ? 6.780 19.322 -11.195 1.00 52.53 239 SER A CA 1
ATOM 1819 C C . SER A 1 239 ? 7.694 20.231 -10.384 1.00 52.53 239 SER A C 1
ATOM 1821 O O . SER A 1 239 ? 7.364 20.515 -9.213 1.00 52.53 239 SER A O 1
#